Protein AF-A0A2E7M6U0-F1 (afdb_monomer)

Secondary structure (DSSP, 8-state):
---------------------THHHHHHHHHHHHHHHHHHHHHHHHHHTT-SS-EETTEE--SSHHHHHHHHHHTTT-----GGG-SS-HHHHHHHHHHHTT--EESS---TTPEEEESSSS-SSSSSSS---S-EEEEEEEE-TTSEEEEEEEETTEEEEEEEESSSTT-SB-TTT--BS--B---SSS--BHHHHEEEEE-SS---

Sequence (208 aa):
MRSTSLRRWALLLALVILAPQVTGCATSQARRKHRAQLQSVLDQGLMLLGQSRVRVGKTPFRSDCSGFVAACYSRAQIDLIDPMAGSGSATATMFRTLKKRQLPVRRKRAQPGDLAFFHNTHDRNGNGLRDDRFTHVALVEKVERDGTVHFMHFAGGTVKRGVLNVKNRKQHLDPYSGKTWNSHLRQGRGRTLAGQLLFRFGQPLPPP

Structure (mmCIF, N/CA/C/O backbone):
data_AF-A0A2E7M6U0-F1
#
_entry.id   AF-A0A2E7M6U0-F1
#
loop_
_atom_site.group_PDB
_atom_site.id
_atom_site.type_symbol
_atom_site.label_atom_id
_atom_site.label_alt_id
_atom_site.label_comp_id
_atom_site.label_asym_id
_atom_site.label_entity_id
_atom_site.label_seq_id
_atom_site.pdbx_PDB_ins_code
_atom_site.Cartn_x
_atom_site.Cartn_y
_atom_site.Cartn_z
_atom_site.occupancy
_atom_site.B_iso_or_equiv
_atom_site.auth_seq_id
_atom_site.auth_comp_id
_atom_site.auth_asym_id
_atom_site.auth_atom_id
_atom_site.pdbx_PDB_model_num
ATOM 1 N N . MET A 1 1 ? -14.081 -96.049 -0.102 1.00 43.00 1 MET A N 1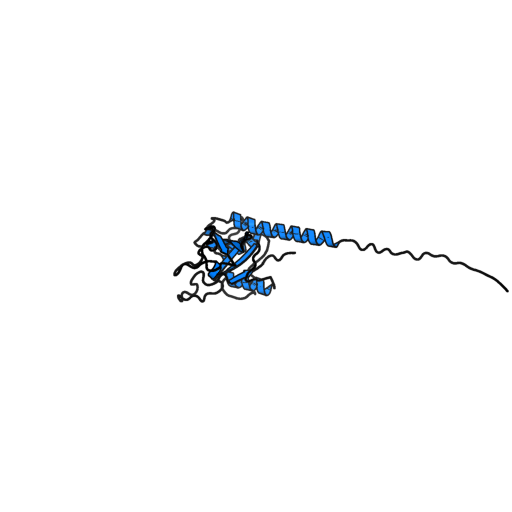
ATOM 2 C CA . MET A 1 1 ? -12.808 -96.733 0.219 1.00 43.00 1 MET A CA 1
ATOM 3 C C . MET A 1 1 ? -11.671 -96.008 -0.486 1.00 43.00 1 MET A C 1
ATOM 5 O O . MET A 1 1 ? -11.812 -95.745 -1.669 1.00 43.00 1 MET A O 1
ATOM 9 N N . ARG A 1 2 ? -10.579 -95.768 0.258 1.00 39.38 2 ARG A N 1
ATOM 10 C CA . ARG A 1 2 ? -9.249 -95.234 -0.122 1.00 39.38 2 ARG A CA 1
ATOM 11 C C . ARG A 1 2 ? -9.189 -93.715 -0.412 1.00 39.38 2 ARG A C 1
ATOM 13 O O . ARG A 1 2 ? -9.859 -93.247 -1.313 1.00 39.38 2 ARG A O 1
ATOM 20 N N . SER A 1 3 ? -8.580 -92.879 0.446 1.00 43.16 3 SER A N 1
ATOM 21 C CA . SER A 1 3 ? -7.149 -92.801 0.850 1.00 43.16 3 SER A CA 1
ATOM 22 C C . SER A 1 3 ? -6.286 -92.302 -0.317 1.00 43.16 3 SER A C 1
ATOM 24 O O . SER A 1 3 ? -6.368 -92.905 -1.375 1.00 43.16 3 SER A O 1
ATOM 26 N N . THR A 1 4 ? -5.435 -91.269 -0.275 1.00 48.03 4 THR A N 1
ATOM 27 C CA . THR A 1 4 ? -4.889 -90.330 0.734 1.00 48.03 4 THR A CA 1
ATOM 28 C C . THR A 1 4 ? -4.001 -89.326 -0.035 1.00 48.03 4 THR A C 1
ATOM 30 O O . THR A 1 4 ? -3.557 -89.662 -1.129 1.00 48.03 4 THR A O 1
ATOM 33 N N . SER A 1 5 ? -3.575 -88.234 0.629 1.00 49.72 5 SER A N 1
ATOM 34 C CA . SER A 1 5 ? -2.260 -87.569 0.425 1.00 49.72 5 SER A CA 1
ATOM 35 C C . SER A 1 5 ? -2.148 -86.612 -0.786 1.00 49.72 5 SER A C 1
ATOM 37 O O . SER A 1 5 ? -2.656 -86.910 -1.849 1.00 49.72 5 SER A O 1
ATOM 39 N N . LEU A 1 6 ? -1.521 -85.429 -0.765 1.00 44.66 6 LEU A N 1
ATOM 40 C CA . LEU A 1 6 ? -0.466 -84.863 0.075 1.00 44.66 6 LEU A CA 1
ATOM 41 C C . LEU A 1 6 ? -0.619 -83.335 0.209 1.00 44.66 6 LEU A C 1
ATOM 43 O O . LEU A 1 6 ? -1.075 -82.630 -0.687 1.00 44.66 6 LEU A O 1
ATOM 47 N N . ARG A 1 7 ? -0.118 -82.846 1.342 1.00 55.19 7 ARG A N 1
ATOM 48 C CA . ARG A 1 7 ? 0.092 -81.449 1.735 1.00 55.19 7 ARG A CA 1
ATOM 49 C C . ARG A 1 7 ? 1.085 -80.729 0.811 1.00 55.19 7 ARG A C 1
ATOM 51 O O . ARG A 1 7 ? 2.139 -81.290 0.523 1.00 55.19 7 ARG A O 1
ATOM 58 N N . ARG A 1 8 ? 0.859 -79.439 0.534 1.00 45.97 8 ARG A N 1
ATOM 59 C CA . ARG A 1 8 ? 1.945 -78.453 0.371 1.00 45.97 8 ARG A CA 1
ATOM 60 C C . ARG A 1 8 ? 1.588 -77.136 1.056 1.00 45.97 8 ARG A C 1
ATOM 62 O O . ARG A 1 8 ? 0.588 -76.500 0.755 1.00 45.97 8 ARG A O 1
ATOM 69 N N . TRP A 1 9 ? 2.431 -76.797 2.021 1.00 49.28 9 TRP A N 1
ATOM 70 C CA . TRP A 1 9 ? 2.552 -75.506 2.679 1.00 49.28 9 TRP A CA 1
ATOM 71 C C . TRP A 1 9 ? 3.077 -74.457 1.693 1.00 49.28 9 TRP A C 1
ATOM 73 O O . TRP A 1 9 ? 3.996 -74.779 0.947 1.00 49.28 9 TRP A O 1
ATOM 83 N N . ALA A 1 10 ? 2.581 -73.219 1.761 1.00 43.78 10 ALA A N 1
ATOM 84 C CA . ALA A 1 10 ? 3.404 -72.007 1.659 1.00 43.78 10 ALA A CA 1
ATOM 85 C C . ALA A 1 10 ? 2.543 -70.749 1.867 1.00 43.78 10 ALA A C 1
ATOM 87 O O . ALA A 1 10 ? 1.748 -70.369 1.015 1.00 43.78 10 ALA A O 1
ATOM 88 N N . LEU A 1 11 ? 2.720 -70.142 3.042 1.00 51.12 11 LEU A N 1
ATOM 89 C CA . LEU A 1 11 ? 2.770 -68.699 3.300 1.00 51.12 11 LEU A CA 1
ATOM 90 C C . LEU A 1 11 ? 2.380 -67.779 2.126 1.00 51.12 11 LEU A C 1
ATOM 92 O O . LEU A 1 11 ? 3.193 -67.519 1.242 1.00 51.12 11 LEU A O 1
ATOM 96 N N . LEU A 1 12 ? 1.196 -67.169 2.202 1.00 50.72 12 LEU A N 1
ATOM 97 C CA . LEU A 1 12 ? 0.953 -65.879 1.558 1.00 50.72 12 LEU A CA 1
ATOM 98 C C . LEU A 1 12 ? 1.062 -64.792 2.627 1.00 50.72 12 LEU A C 1
ATOM 100 O O . LEU A 1 12 ? 0.210 -64.658 3.503 1.00 50.72 12 LEU A O 1
ATOM 104 N N . LEU A 1 13 ? 2.186 -64.077 2.559 1.00 50.69 13 LEU A N 1
ATOM 105 C CA . LEU A 1 13 ? 2.503 -62.873 3.314 1.00 50.69 13 LEU A CA 1
ATOM 106 C C . LEU A 1 13 ? 1.316 -61.904 3.315 1.00 50.69 13 LEU A C 1
ATOM 108 O O . LEU A 1 13 ? 0.910 -61.403 2.267 1.00 50.69 13 LEU A O 1
ATOM 112 N N . ALA A 1 14 ? 0.812 -61.581 4.505 1.00 52.28 14 ALA A N 1
ATOM 113 C CA . ALA A 1 14 ? 0.018 -60.382 4.706 1.00 52.28 14 ALA A CA 1
ATOM 114 C C . ALA A 1 14 ? 0.922 -59.170 4.436 1.00 52.28 14 ALA A C 1
ATOM 116 O O . ALA A 1 14 ? 1.717 -58.766 5.286 1.00 52.28 14 ALA A O 1
ATOM 117 N N . LEU A 1 15 ? 0.829 -58.605 3.232 1.00 50.91 15 LEU A N 1
ATOM 118 C CA . LEU A 1 15 ? 1.431 -57.320 2.909 1.00 50.91 15 LEU A CA 1
ATOM 119 C C . LEU A 1 15 ? 0.613 -56.238 3.631 1.00 50.91 15 LEU A C 1
ATOM 121 O O . LEU A 1 15 ? -0.298 -55.636 3.067 1.00 50.91 15 LEU A O 1
ATOM 125 N N . VAL A 1 16 ? 0.904 -56.014 4.913 1.00 56.06 16 VAL A N 1
ATOM 126 C CA . VAL A 1 16 ? 0.485 -54.788 5.593 1.00 56.06 16 VAL A CA 1
ATOM 127 C C . VAL A 1 16 ? 1.283 -53.665 4.943 1.00 56.06 16 VAL A C 1
ATOM 129 O O . VAL A 1 16 ? 2.420 -53.385 5.318 1.00 56.06 16 VAL A O 1
ATOM 132 N N . ILE A 1 17 ? 0.704 -53.049 3.911 1.00 56.03 17 ILE A N 1
ATOM 133 C CA . ILE A 1 17 ? 1.187 -51.777 3.387 1.00 56.03 17 ILE A CA 1
ATOM 134 C C . ILE A 1 17 ? 0.936 -50.760 4.497 1.00 56.03 17 ILE A C 1
ATOM 136 O O . ILE A 1 17 ? -0.148 -50.191 4.619 1.00 56.03 17 ILE A O 1
ATOM 140 N N . LEU A 1 18 ? 1.945 -50.559 5.343 1.00 53.38 18 LEU A N 1
ATOM 141 C CA . LEU A 1 18 ? 2.018 -49.422 6.241 1.00 53.38 18 LEU A CA 1
ATOM 142 C C . LEU A 1 18 ? 2.209 -48.184 5.357 1.00 53.38 18 LEU A C 1
ATOM 144 O O . LEU A 1 18 ? 3.332 -47.772 5.072 1.00 53.38 18 LEU A O 1
ATOM 148 N N . ALA A 1 19 ? 1.106 -47.640 4.841 1.00 54.84 19 ALA A N 1
ATOM 149 C CA . ALA A 1 19 ? 1.127 -46.384 4.111 1.00 54.84 19 ALA A CA 1
ATOM 150 C C . ALA A 1 19 ? 1.709 -45.313 5.049 1.00 54.84 19 ALA A C 1
ATOM 152 O O . ALA A 1 19 ? 1.154 -45.078 6.129 1.00 54.84 19 ALA A O 1
ATOM 153 N N . PRO A 1 20 ? 2.846 -44.688 4.706 1.00 49.09 20 PRO A N 1
ATOM 154 C CA . PRO A 1 20 ? 3.485 -43.769 5.621 1.00 49.09 20 PRO A CA 1
ATOM 155 C C . PRO A 1 20 ? 2.646 -42.486 5.711 1.00 49.09 20 PRO A C 1
ATOM 157 O O . PRO A 1 20 ? 2.170 -41.944 4.715 1.00 49.09 20 PRO A O 1
ATOM 160 N N . GLN A 1 21 ? 2.470 -42.002 6.938 1.00 54.50 21 GLN A N 1
ATOM 161 C CA . GLN A 1 21 ? 1.749 -40.786 7.336 1.00 54.50 21 GLN A CA 1
ATOM 162 C C . GLN A 1 21 ? 2.492 -39.493 6.905 1.00 54.50 21 GLN A C 1
ATOM 164 O O . GLN A 1 21 ? 2.707 -38.583 7.704 1.00 54.50 21 GLN A O 1
ATOM 169 N N . VAL A 1 22 ? 2.952 -39.389 5.650 1.00 53.38 22 VAL A N 1
ATOM 170 C CA . VAL A 1 22 ? 3.895 -38.330 5.207 1.00 53.38 22 VAL A CA 1
ATOM 171 C C . VAL A 1 22 ? 3.239 -36.961 4.962 1.00 53.38 22 VAL A C 1
ATOM 173 O O . VAL A 1 22 ? 3.914 -35.991 4.620 1.00 53.38 22 VAL A O 1
ATOM 176 N N . THR A 1 23 ? 1.930 -36.816 5.157 1.00 57.16 23 THR A N 1
ATOM 177 C CA . THR A 1 23 ? 1.222 -35.554 4.877 1.00 57.16 23 THR A CA 1
ATOM 178 C C . THR A 1 23 ? 1.530 -34.438 5.888 1.00 57.16 23 THR A C 1
ATOM 180 O O . THR A 1 23 ? 1.420 -33.261 5.548 1.00 57.16 23 THR A O 1
ATOM 183 N N . GLY A 1 24 ? 1.998 -34.753 7.103 1.00 61.62 24 GLY A N 1
ATOM 184 C CA . GLY A 1 24 ? 2.242 -33.755 8.161 1.00 61.62 24 GLY A CA 1
ATOM 185 C C . GLY A 1 24 ? 3.484 -32.861 7.973 1.00 61.62 24 GLY A C 1
ATOM 186 O O . GLY A 1 24 ? 3.470 -31.678 8.334 1.00 61.62 24 GLY A O 1
ATOM 187 N N . CYS A 1 25 ? 4.569 -33.381 7.391 1.00 68.69 25 CYS A N 1
ATOM 188 C CA . CYS A 1 25 ? 5.837 -32.645 7.261 1.00 68.69 25 CYS A CA 1
ATOM 189 C C . CYS A 1 25 ? 5.830 -31.632 6.105 1.00 68.69 25 CYS A C 1
ATOM 191 O O . CYS A 1 25 ? 6.334 -30.519 6.258 1.00 68.69 25 CYS A O 1
ATOM 193 N N . ALA A 1 26 ? 5.208 -31.969 4.972 1.00 71.44 26 ALA A N 1
ATOM 194 C CA . ALA A 1 26 ? 5.140 -31.073 3.816 1.00 71.44 26 ALA A CA 1
ATOM 195 C C . ALA A 1 26 ? 4.305 -29.813 4.118 1.00 71.44 26 ALA A C 1
ATOM 197 O O . ALA A 1 26 ? 4.734 -28.690 3.839 1.00 71.44 26 ALA A O 1
ATOM 198 N N . THR A 1 27 ? 3.152 -29.973 4.778 1.00 79.62 27 THR A N 1
ATOM 199 C CA . THR A 1 27 ? 2.287 -28.849 5.167 1.00 79.62 27 THR A CA 1
ATOM 200 C C . THR A 1 27 ? 2.932 -27.966 6.240 1.00 79.62 27 THR A C 1
ATOM 202 O O . THR A 1 27 ? 2.802 -26.741 6.191 1.00 79.62 27 THR A O 1
ATOM 205 N N . SER A 1 28 ? 3.671 -28.542 7.196 1.00 86.69 28 SER A N 1
ATOM 206 C CA . SER A 1 28 ? 4.369 -27.754 8.223 1.00 86.69 28 SER A CA 1
ATOM 207 C C . SER A 1 28 ? 5.545 -26.956 7.645 1.00 86.69 28 SER A C 1
ATOM 209 O O . SER A 1 28 ? 5.704 -25.775 7.968 1.00 86.69 28 SER A O 1
ATOM 211 N N . GLN A 1 29 ? 6.313 -27.539 6.719 1.00 89.06 29 GLN A N 1
ATOM 212 C CA . GLN A 1 29 ? 7.392 -26.845 6.016 1.00 89.06 29 GLN A CA 1
ATOM 213 C C . GLN A 1 29 ? 6.867 -25.706 5.130 1.00 89.06 29 GLN A C 1
ATOM 215 O O . GLN A 1 29 ? 7.421 -24.603 5.174 1.00 89.06 29 GLN A O 1
ATOM 220 N N . ALA A 1 30 ? 5.783 -25.932 4.379 1.00 89.94 30 ALA A N 1
ATOM 221 C CA . ALA A 1 30 ? 5.146 -24.901 3.559 1.00 89.94 30 ALA A CA 1
ATOM 222 C C . ALA A 1 30 ? 4.636 -23.725 4.413 1.00 89.94 30 ALA A C 1
ATOM 224 O O . ALA A 1 30 ? 4.919 -22.565 4.108 1.00 89.94 30 ALA A O 1
ATOM 225 N N . ARG A 1 31 ? 3.985 -24.011 5.551 1.00 92.94 31 ARG A N 1
ATOM 226 C CA . ARG A 1 31 ? 3.559 -22.996 6.535 1.00 92.94 31 ARG A CA 1
ATOM 227 C C . ARG A 1 31 ? 4.718 -22.209 7.124 1.00 92.94 31 ARG A C 1
ATOM 229 O O . ARG A 1 31 ? 4.633 -20.983 7.216 1.00 92.94 31 ARG A O 1
ATOM 236 N N . ARG A 1 32 ? 5.813 -22.881 7.485 1.00 94.56 32 ARG A N 1
ATOM 237 C CA . ARG A 1 32 ? 7.023 -22.220 7.990 1.00 94.56 32 ARG A CA 1
ATOM 238 C C . ARG A 1 32 ? 7.623 -21.281 6.943 1.00 94.56 32 ARG A C 1
ATOM 240 O O . ARG A 1 32 ? 7.918 -20.134 7.268 1.00 94.56 32 ARG A O 1
ATOM 247 N N . LYS A 1 33 ? 7.749 -21.739 5.692 1.00 94.44 33 LYS A N 1
ATOM 248 C CA . LYS A 1 33 ? 8.254 -20.927 4.574 1.00 94.44 33 LYS A CA 1
ATOM 249 C C . LYS A 1 33 ? 7.369 -19.704 4.329 1.00 94.44 33 LYS A C 1
ATOM 251 O O . LYS A 1 33 ? 7.885 -18.591 4.293 1.00 94.44 33 LYS A O 1
ATOM 256 N N . HIS A 1 34 ? 6.053 -19.898 4.241 1.00 95.19 34 HIS A N 1
ATOM 257 C CA . HIS A 1 34 ? 5.090 -18.809 4.077 1.00 95.19 34 HIS A CA 1
ATOM 258 C C . HIS A 1 34 ? 5.225 -17.764 5.193 1.00 95.19 34 HIS A C 1
ATOM 260 O O . HIS A 1 34 ? 5.321 -16.571 4.917 1.00 95.19 34 HIS A O 1
ATOM 266 N N . ARG A 1 35 ? 5.286 -18.197 6.461 1.00 96.19 35 ARG A N 1
ATOM 267 C CA . ARG A 1 35 ? 5.455 -17.287 7.604 1.00 96.19 35 ARG A CA 1
ATOM 268 C C . ARG A 1 35 ? 6.765 -16.502 7.522 1.00 96.19 35 ARG A C 1
ATOM 270 O O . ARG A 1 35 ? 6.747 -15.304 7.771 1.00 96.19 35 ARG A O 1
ATOM 277 N N . ALA A 1 36 ?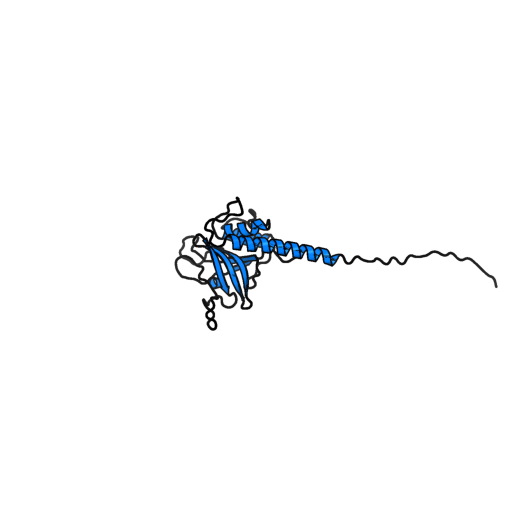 7.871 -17.148 7.153 1.00 96.94 36 ALA A N 1
ATOM 278 C CA . ALA A 1 36 ? 9.165 -16.484 7.000 1.00 96.94 36 ALA A CA 1
ATOM 279 C C . ALA A 1 36 ? 9.154 -15.438 5.869 1.00 96.94 36 ALA A C 1
ATOM 281 O O . ALA A 1 36 ? 9.678 -14.336 6.041 1.00 96.94 36 ALA A O 1
ATOM 282 N N . GLN A 1 37 ? 8.512 -15.749 4.738 1.00 97.75 37 GLN A N 1
ATOM 283 C CA . GLN A 1 37 ? 8.337 -14.802 3.634 1.00 97.75 37 GLN A CA 1
ATOM 284 C C . GLN A 1 37 ? 7.464 -13.616 4.049 1.00 97.75 37 GLN A C 1
ATOM 286 O O . GLN A 1 37 ? 7.875 -12.474 3.864 1.00 97.75 37 GLN A O 1
ATOM 291 N N . LEU A 1 38 ? 6.302 -13.869 4.659 1.00 97.94 38 LEU A N 1
ATOM 292 C CA . LEU A 1 38 ? 5.414 -12.818 5.156 1.00 97.94 38 LEU A CA 1
ATOM 293 C C . LEU A 1 38 ? 6.133 -11.901 6.152 1.00 97.94 38 LEU A C 1
ATOM 295 O O . LEU A 1 38 ? 6.074 -10.682 6.012 1.00 97.94 38 LEU A O 1
ATOM 299 N N . GLN A 1 39 ? 6.841 -12.486 7.121 1.00 98.25 39 GLN A N 1
ATOM 300 C CA . GLN A 1 39 ? 7.600 -11.730 8.113 1.00 98.25 39 GLN A CA 1
ATOM 301 C C . GLN A 1 39 ? 8.653 -10.843 7.440 1.00 98.25 39 GLN A C 1
ATOM 303 O O . GLN A 1 39 ? 8.701 -9.650 7.709 1.00 98.25 39 GLN A O 1
ATOM 308 N N . SER A 1 40 ? 9.407 -11.386 6.479 1.00 98.25 40 SER A N 1
ATOM 309 C CA . SER A 1 40 ? 10.421 -10.628 5.732 1.00 98.25 40 SER A CA 1
ATOM 310 C C . SER A 1 40 ? 9.835 -9.425 4.980 1.00 98.25 40 SER A C 1
ATOM 312 O O . SER A 1 40 ? 10.462 -8.367 4.929 1.00 98.25 40 SER A O 1
ATOM 314 N N . VAL A 1 41 ? 8.631 -9.566 4.411 1.00 98.62 41 VAL A N 1
ATOM 315 C CA . VAL A 1 41 ? 7.920 -8.467 3.733 1.00 98.62 41 VAL A CA 1
ATOM 316 C C . VAL A 1 41 ? 7.503 -7.386 4.730 1.00 98.62 41 VAL A C 1
ATOM 318 O O . VAL A 1 41 ? 7.728 -6.200 4.483 1.00 98.62 41 VAL A O 1
ATOM 321 N N . LEU A 1 42 ? 6.899 -7.782 5.854 1.00 98.62 42 LEU A N 1
ATOM 322 C CA . LEU A 1 42 ? 6.416 -6.846 6.870 1.00 98.62 42 LEU A CA 1
ATOM 323 C C . LEU A 1 42 ? 7.570 -6.116 7.563 1.00 98.62 42 LEU A C 1
ATOM 325 O O . LEU A 1 42 ? 7.517 -4.892 7.680 1.00 98.62 42 LEU A O 1
ATOM 329 N N . ASP A 1 43 ? 8.635 -6.829 7.928 1.00 98.50 43 ASP A N 1
ATOM 330 C CA . ASP A 1 43 ? 9.840 -6.251 8.529 1.00 98.50 43 ASP A CA 1
ATOM 331 C C . ASP A 1 43 ? 10.486 -5.232 7.592 1.00 98.50 43 ASP A C 1
ATOM 333 O O . ASP A 1 43 ? 10.901 -4.158 8.024 1.00 98.50 43 ASP A O 1
ATOM 337 N N . GLN A 1 44 ? 10.521 -5.518 6.287 1.00 98.62 44 GLN A N 1
ATOM 338 C CA . GLN A 1 44 ? 11.026 -4.563 5.306 1.00 98.62 44 GLN A CA 1
ATOM 339 C C . GLN A 1 44 ? 10.157 -3.306 5.212 1.00 98.62 44 GLN A C 1
ATOM 341 O O . GLN A 1 44 ? 10.701 -2.206 5.091 1.00 98.62 44 GLN A O 1
ATOM 346 N N . GLY A 1 45 ? 8.833 -3.448 5.306 1.00 98.50 45 GLY A N 1
ATOM 347 C CA . GLY A 1 45 ? 7.919 -2.313 5.404 1.00 98.50 45 GLY A CA 1
ATOM 348 C C . GLY A 1 45 ? 8.182 -1.467 6.651 1.00 98.50 45 GLY A C 1
ATOM 349 O O . GLY A 1 45 ? 8.291 -0.246 6.545 1.00 98.50 45 GLY A O 1
ATOM 350 N N . LEU A 1 46 ? 8.364 -2.116 7.805 1.00 98.62 46 LEU A N 1
ATOM 351 C CA . LEU A 1 46 ? 8.667 -1.459 9.078 1.00 98.62 46 LEU A CA 1
ATOM 352 C C . LEU A 1 46 ? 10.012 -0.720 9.044 1.00 98.62 46 LEU A C 1
ATOM 354 O O . LEU A 1 46 ? 10.071 0.434 9.455 1.00 98.62 46 LEU A O 1
ATOM 358 N N . MET A 1 47 ? 11.064 -1.336 8.495 1.00 98.31 47 MET A N 1
ATOM 359 C CA . MET A 1 47 ? 12.384 -0.705 8.328 1.00 98.31 47 MET A CA 1
ATOM 360 C C . MET A 1 47 ? 12.341 0.541 7.435 1.00 98.31 47 MET A C 1
ATOM 362 O O . MET A 1 47 ? 13.159 1.446 7.583 1.00 98.31 47 MET A O 1
ATOM 366 N N . LEU A 1 48 ? 11.405 0.583 6.486 1.00 98.62 48 LEU A N 1
ATOM 367 C CA . LEU A 1 48 ? 11.251 1.702 5.563 1.00 98.62 48 LEU A CA 1
ATOM 368 C C . LEU A 1 48 ? 10.370 2.824 6.115 1.00 98.62 48 LEU A C 1
ATOM 370 O O . LEU A 1 48 ? 10.343 3.887 5.501 1.00 98.62 48 LEU A O 1
ATOM 374 N N . LEU A 1 49 ? 9.668 2.641 7.239 1.00 98.56 49 LEU A N 1
ATOM 375 C CA . LEU A 1 49 ? 8.849 3.701 7.833 1.00 98.56 49 LEU A CA 1
ATOM 376 C C . LEU A 1 49 ? 9.677 4.967 8.099 1.00 98.56 49 LEU A C 1
ATOM 378 O O . LEU A 1 49 ? 10.798 4.914 8.595 1.00 98.56 49 LEU A O 1
ATOM 382 N N . GLY A 1 50 ? 9.111 6.120 7.744 1.00 98.38 50 GLY A N 1
ATOM 383 C CA . GLY A 1 50 ? 9.757 7.428 7.846 1.00 98.38 50 GLY A CA 1
ATOM 384 C C . GLY A 1 50 ? 10.769 7.731 6.737 1.00 98.38 50 GLY A C 1
ATOM 385 O O . GLY A 1 50 ? 11.134 8.890 6.558 1.00 98.38 50 GLY A O 1
ATOM 386 N N . GLN A 1 51 ? 11.191 6.741 5.947 1.00 98.50 51 GLN A N 1
ATOM 387 C CA . GLN A 1 51 ? 12.206 6.942 4.915 1.00 98.50 51 GLN A CA 1
ATOM 388 C C . GLN A 1 51 ? 11.641 7.692 3.704 1.00 98.50 51 GLN A C 1
ATOM 390 O O . GLN A 1 51 ? 10.550 7.390 3.212 1.00 98.50 51 GLN A O 1
ATOM 395 N N . SER A 1 52 ? 12.417 8.645 3.184 1.00 98.00 52 SER A N 1
ATOM 396 C CA . SER A 1 52 ? 12.134 9.360 1.928 1.00 98.00 52 SER A CA 1
ATOM 397 C C . SER A 1 52 ? 12.759 8.693 0.699 1.00 98.00 52 SER A C 1
ATOM 399 O O . SER A 1 52 ? 12.386 8.977 -0.441 1.00 98.00 52 SER A O 1
ATOM 401 N N . ARG A 1 53 ? 13.703 7.770 0.916 1.00 98.25 53 ARG A N 1
ATOM 402 C CA . ARG A 1 53 ? 14.344 6.964 -0.128 1.00 98.25 53 ARG A CA 1
ATOM 403 C C . ARG A 1 53 ? 14.064 5.491 0.112 1.00 98.25 53 ARG A C 1
ATOM 405 O O . ARG A 1 53 ? 14.387 4.963 1.171 1.00 98.25 53 ARG A O 1
ATOM 412 N N . VAL A 1 54 ? 13.501 4.818 -0.887 1.00 98.38 54 VAL A N 1
ATOM 413 C CA . VAL A 1 54 ? 13.201 3.387 -0.793 1.00 98.38 54 VAL A CA 1
ATOM 414 C C . VAL A 1 54 ? 14.427 2.586 -1.229 1.00 98.38 54 VAL A C 1
ATOM 416 O O . VAL A 1 54 ? 14.851 2.657 -2.383 1.00 98.38 54 VAL A O 1
ATOM 419 N N . ARG A 1 55 ? 15.016 1.824 -0.303 1.00 97.62 55 ARG A N 1
ATOM 420 C CA . ARG A 1 55 ? 16.179 0.965 -0.567 1.00 97.62 55 ARG A CA 1
ATOM 421 C C . ARG A 1 55 ? 16.086 -0.342 0.205 1.00 97.62 55 ARG A C 1
ATOM 423 O O . ARG A 1 55 ? 15.593 -0.375 1.328 1.00 97.62 55 ARG A O 1
ATOM 430 N N . VAL A 1 56 ? 16.637 -1.400 -0.377 1.00 96.75 56 VAL A N 1
ATOM 431 C CA . VAL A 1 56 ? 16.800 -2.703 0.269 1.00 96.75 56 VAL A CA 1
ATOM 432 C C . VAL A 1 56 ? 18.285 -3.038 0.275 1.00 96.75 56 VAL A C 1
ATOM 434 O O . VAL A 1 56 ? 18.853 -3.410 -0.751 1.00 96.75 56 VAL A O 1
ATOM 437 N N . GLY A 1 57 ? 18.940 -2.853 1.424 1.00 93.06 57 GLY A N 1
ATOM 438 C CA . GLY A 1 57 ? 20.403 -2.870 1.480 1.00 93.06 57 GLY A CA 1
ATOM 439 C C . GLY A 1 57 ? 20.984 -1.806 0.542 1.00 93.06 57 GLY A C 1
ATOM 440 O O . GLY A 1 57 ? 20.628 -0.630 0.624 1.00 93.06 57 GLY A O 1
ATOM 441 N N . LYS A 1 58 ? 21.846 -2.219 -0.393 1.00 94.50 58 LYS A N 1
ATOM 442 C CA . LYS A 1 58 ? 22.427 -1.313 -1.397 1.00 94.50 58 LYS A CA 1
ATOM 443 C C . LYS A 1 58 ? 21.516 -1.074 -2.604 1.00 94.50 58 LYS A C 1
ATOM 445 O O . LYS A 1 58 ? 21.741 -0.097 -3.314 1.00 94.50 58 LYS A O 1
ATOM 450 N N . THR A 1 59 ? 20.478 -1.881 -2.810 1.00 97.19 59 THR A N 1
ATOM 451 C CA . THR A 1 59 ? 19.621 -1.816 -4.003 1.00 97.19 59 THR A CA 1
ATOM 452 C C . THR A 1 59 ? 18.584 -0.694 -3.884 1.00 97.19 59 THR A C 1
ATOM 454 O O . THR A 1 59 ? 17.762 -0.730 -2.962 1.00 97.19 59 THR A O 1
ATOM 457 N N . PRO A 1 60 ? 18.596 0.313 -4.778 1.00 97.88 60 PRO A N 1
ATOM 458 C CA . PRO A 1 60 ? 17.580 1.358 -4.796 1.00 97.88 60 PRO A CA 1
ATOM 459 C C . PRO A 1 60 ? 16.285 0.880 -5.463 1.00 97.88 60 PRO A C 1
ATOM 461 O O . PRO A 1 60 ? 16.307 0.084 -6.398 1.00 97.88 60 PRO A O 1
ATOM 464 N N . PHE A 1 61 ? 15.160 1.424 -5.008 1.00 98.25 61 PHE A N 1
ATOM 465 C CA . PHE A 1 61 ? 13.849 1.293 -5.640 1.00 98.25 61 PHE A CA 1
ATOM 466 C C . PHE A 1 61 ? 13.281 2.688 -5.908 1.00 98.25 61 PHE A C 1
ATOM 468 O O . PHE A 1 61 ? 13.755 3.685 -5.359 1.00 98.25 61 PHE A O 1
ATOM 475 N N . ARG A 1 62 ? 12.242 2.773 -6.745 1.00 97.81 62 ARG A N 1
ATOM 476 C CA . ARG A 1 62 ? 11.517 4.033 -6.947 1.00 97.81 62 ARG A CA 1
ATOM 477 C C . ARG A 1 62 ? 10.959 4.530 -5.609 1.00 97.81 62 ARG A C 1
ATOM 479 O O . ARG A 1 62 ? 10.281 3.786 -4.903 1.00 97.81 62 ARG A O 1
ATOM 486 N N . SER A 1 63 ? 11.205 5.795 -5.283 1.00 98.25 63 SER A N 1
ATOM 487 C CA . SER A 1 63 ? 10.629 6.451 -4.103 1.00 98.25 63 SER A CA 1
ATOM 488 C C . SER A 1 63 ? 9.189 6.890 -4.376 1.00 98.25 63 SER A C 1
ATOM 490 O O . SER A 1 63 ? 8.878 8.075 -4.436 1.00 98.25 63 SER A O 1
ATOM 492 N N . ASP A 1 64 ? 8.318 5.910 -4.608 1.00 97.88 64 ASP A N 1
ATOM 493 C CA . ASP A 1 64 ? 6.881 6.086 -4.785 1.00 97.88 64 ASP A CA 1
ATOM 494 C C . ASP A 1 64 ? 6.114 4.902 -4.172 1.00 97.88 64 ASP A C 1
ATOM 496 O O . ASP A 1 64 ? 6.704 3.962 -3.630 1.00 97.88 64 ASP A O 1
ATOM 500 N N . CYS A 1 65 ? 4.779 4.948 -4.219 1.00 98.12 65 CYS A N 1
ATOM 501 C CA . CYS A 1 65 ? 3.933 3.915 -3.616 1.00 98.12 65 CYS A CA 1
ATOM 502 C C . CYS A 1 65 ? 4.199 2.507 -4.169 1.00 98.12 65 CYS A C 1
ATOM 504 O O . CYS A 1 65 ? 4.196 1.538 -3.410 1.00 98.12 65 CYS A O 1
ATOM 506 N N . SER A 1 66 ? 4.469 2.400 -5.471 1.00 98.25 66 SER A N 1
ATOM 507 C CA . SER A 1 66 ? 4.714 1.132 -6.152 1.00 98.25 66 SER A CA 1
ATOM 508 C C . SER A 1 66 ? 6.125 0.606 -5.886 1.00 98.25 66 SER A C 1
ATOM 510 O O . SER A 1 66 ? 6.294 -0.571 -5.580 1.00 98.25 66 SER A O 1
ATOM 512 N N . GLY A 1 67 ? 7.137 1.474 -5.906 1.00 98.44 67 GLY A N 1
ATOM 513 C CA . GLY A 1 67 ? 8.508 1.095 -5.583 1.00 98.44 67 GLY A CA 1
ATOM 514 C C . GLY A 1 67 ? 8.664 0.672 -4.124 1.00 98.44 67 GLY A C 1
ATOM 515 O O . GLY A 1 67 ? 9.373 -0.293 -3.853 1.00 98.44 67 GLY A O 1
ATOM 516 N N . PHE A 1 68 ? 7.926 1.298 -3.200 1.00 98.81 68 PHE A N 1
ATOM 517 C CA . PHE A 1 68 ? 7.858 0.865 -1.803 1.00 98.81 68 PHE A CA 1
ATOM 518 C C . PHE A 1 68 ? 7.345 -0.573 -1.649 1.00 98.81 68 PHE A C 1
ATOM 520 O O . PHE A 1 68 ? 8.006 -1.391 -1.009 1.00 98.81 68 PHE A O 1
ATOM 527 N N . VAL A 1 69 ? 6.197 -0.919 -2.242 1.00 98.69 69 VAL A N 1
ATOM 528 C CA . VAL A 1 69 ? 5.667 -2.287 -2.093 1.00 98.69 69 VAL A CA 1
ATOM 529 C C . VAL A 1 69 ? 6.518 -3.316 -2.847 1.00 98.69 69 VAL A C 1
ATOM 531 O O . VAL A 1 69 ? 6.703 -4.423 -2.344 1.00 98.69 69 VAL A O 1
ATOM 534 N N . ALA A 1 70 ? 7.112 -2.948 -3.990 1.00 98.50 70 ALA A N 1
ATOM 535 C CA . ALA A 1 70 ? 8.079 -3.792 -4.697 1.00 98.50 70 ALA A CA 1
ATOM 536 C C . ALA A 1 70 ? 9.329 -4.075 -3.845 1.00 98.50 70 ALA A C 1
ATOM 538 O O . ALA A 1 70 ? 9.769 -5.220 -3.769 1.00 98.50 70 ALA A O 1
ATOM 539 N N . ALA A 1 71 ? 9.853 -3.063 -3.147 1.00 98.50 71 ALA A N 1
ATOM 540 C CA . ALA A 1 71 ? 10.977 -3.210 -2.224 1.00 98.50 71 ALA A CA 1
ATOM 541 C C . ALA A 1 71 ? 10.657 -4.149 -1.053 1.00 98.50 71 ALA A C 1
ATOM 54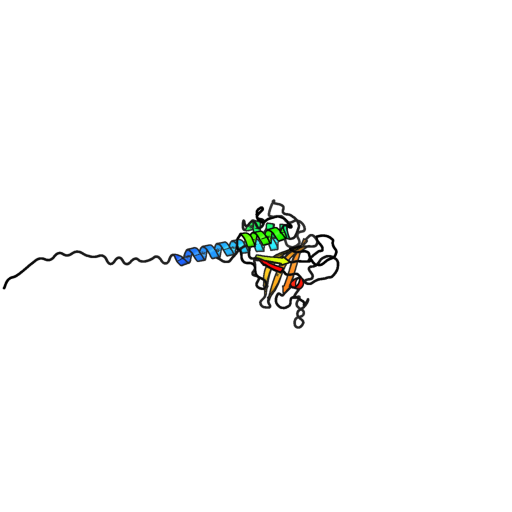3 O O . ALA A 1 71 ? 11.491 -4.958 -0.658 1.00 98.50 71 ALA A O 1
ATOM 544 N N . CYS A 1 72 ? 9.442 -4.081 -0.503 1.00 98.62 72 CYS A N 1
ATOM 545 C CA . CYS A 1 72 ? 9.032 -4.991 0.567 1.00 98.62 72 CYS A CA 1
ATOM 546 C C . CYS A 1 72 ? 9.012 -6.447 0.079 1.00 98.62 72 CYS A C 1
ATOM 548 O O . CYS 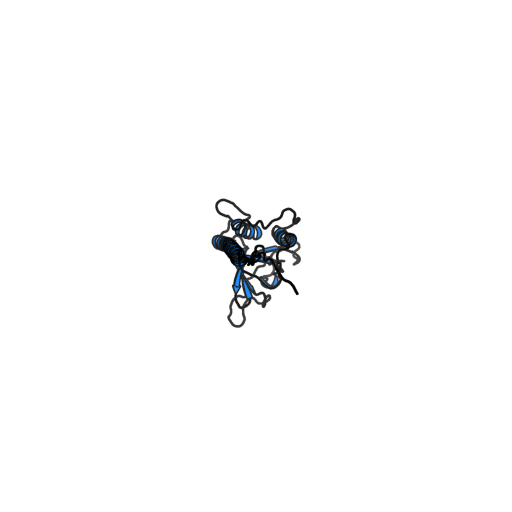A 1 72 ? 9.547 -7.341 0.731 1.00 98.62 72 CYS A O 1
ATOM 550 N N . TYR A 1 73 ? 8.438 -6.681 -1.102 1.00 98.44 73 TYR A N 1
ATOM 551 C CA . TYR A 1 73 ? 8.285 -8.021 -1.664 1.00 98.44 73 TYR A CA 1
ATOM 552 C C . TYR A 1 73 ? 9.565 -8.623 -2.254 1.00 98.44 73 TYR A C 1
ATOM 554 O O . TYR A 1 73 ? 9.694 -9.851 -2.295 1.00 98.44 73 TYR A O 1
ATOM 562 N N . SER A 1 74 ? 10.558 -7.802 -2.607 1.00 97.62 74 SER A N 1
ATOM 563 C CA . SER A 1 74 ? 11.852 -8.303 -3.077 1.00 97.62 74 SER A CA 1
ATOM 564 C C . SER A 1 74 ? 12.588 -9.125 -2.011 1.00 97.62 74 SER A C 1
ATOM 566 O O . SER A 1 74 ? 13.305 -10.062 -2.358 1.00 97.62 74 SER A O 1
ATOM 568 N N . ARG A 1 75 ? 12.364 -8.856 -0.713 1.00 95.31 75 ARG A N 1
ATOM 569 C CA . ARG A 1 75 ? 12.924 -9.658 0.393 1.00 95.31 75 ARG A CA 1
ATOM 570 C C . ARG A 1 75 ? 12.377 -11.077 0.465 1.00 95.31 75 ARG A C 1
ATOM 572 O O . ARG A 1 75 ? 13.074 -11.962 0.945 1.00 95.31 75 ARG A O 1
ATOM 579 N N . ALA A 1 76 ? 11.172 -11.302 -0.046 1.00 95.44 76 ALA A N 1
ATOM 580 C CA . ALA A 1 76 ? 10.597 -12.634 -0.197 1.00 95.44 76 ALA A CA 1
ATOM 581 C C . ALA A 1 76 ? 10.872 -13.251 -1.580 1.00 95.44 76 ALA A C 1
ATOM 583 O O . ALA A 1 76 ? 10.313 -14.307 -1.881 1.00 95.44 76 ALA A O 1
ATOM 584 N N . GLN A 1 77 ? 11.707 -12.600 -2.405 1.00 95.44 77 GLN A N 1
ATOM 585 C CA . GLN A 1 77 ? 11.992 -12.964 -3.798 1.00 95.44 77 GLN A CA 1
ATOM 586 C C . GLN A 1 77 ? 10.726 -13.046 -4.667 1.00 95.44 77 GLN A C 1
ATOM 588 O O . GLN A 1 77 ? 10.615 -13.888 -5.555 1.00 95.44 77 GLN A O 1
ATOM 593 N N . ILE A 1 78 ? 9.752 -12.171 -4.400 1.00 95.75 78 ILE A N 1
ATOM 594 C CA . ILE A 1 78 ? 8.503 -12.090 -5.157 1.00 95.75 78 ILE A CA 1
ATOM 595 C C . ILE A 1 78 ? 8.534 -10.823 -5.999 1.00 95.75 78 ILE A C 1
ATOM 597 O O . ILE A 1 78 ? 8.499 -9.711 -5.474 1.00 95.75 78 ILE A O 1
ATOM 601 N N . ASP A 1 79 ? 8.550 -10.998 -7.316 1.00 95.19 79 ASP A N 1
ATOM 602 C CA . ASP A 1 79 ? 8.400 -9.886 -8.245 1.00 95.19 79 ASP A CA 1
ATOM 603 C C . ASP A 1 79 ? 6.917 -9.555 -8.439 1.00 95.19 79 ASP A C 1
ATOM 605 O O . ASP A 1 79 ? 6.127 -10.411 -8.847 1.00 95.19 79 ASP A O 1
ATOM 609 N N . LEU A 1 80 ? 6.526 -8.317 -8.146 1.00 96.31 80 LEU A N 1
ATOM 610 C CA . LEU A 1 80 ? 5.155 -7.832 -8.313 1.00 96.31 80 LEU A CA 1
ATOM 611 C C . LEU A 1 80 ? 4.876 -7.286 -9.723 1.00 96.31 80 LEU A C 1
ATOM 613 O O . LEU A 1 80 ? 3.714 -7.043 -10.059 1.00 96.31 80 LEU A O 1
ATOM 617 N N . ILE A 1 81 ? 5.900 -7.086 -10.551 1.00 93.81 81 ILE A N 1
ATOM 618 C CA . ILE A 1 81 ? 5.781 -6.506 -11.888 1.00 93.81 81 ILE A CA 1
ATOM 619 C C . ILE A 1 81 ? 6.098 -7.581 -12.923 1.00 93.81 81 ILE A C 1
ATOM 621 O O . ILE A 1 81 ? 7.247 -7.907 -13.165 1.00 93.81 81 ILE A O 1
ATOM 625 N N . ASP A 1 82 ? 5.069 -8.120 -13.573 1.00 91.56 82 ASP A N 1
ATOM 626 C CA . ASP A 1 82 ? 5.252 -8.921 -14.781 1.00 91.56 82 ASP A CA 1
ATOM 627 C C . ASP A 1 82 ? 5.237 -7.973 -15.999 1.00 91.56 82 ASP A C 1
ATOM 629 O O . ASP A 1 82 ? 4.198 -7.354 -16.262 1.00 91.56 82 ASP A O 1
ATOM 633 N N . PRO A 1 83 ? 6.346 -7.837 -16.757 1.00 87.00 83 PRO A N 1
ATOM 634 C CA . PRO A 1 83 ? 6.402 -6.975 -17.941 1.00 87.00 83 PRO A CA 1
ATOM 635 C C . PRO A 1 83 ? 5.366 -7.353 -19.010 1.00 87.00 83 PRO A C 1
ATOM 637 O O . PRO A 1 83 ? 4.890 -6.502 -19.757 1.00 87.00 83 PRO A O 1
ATOM 640 N N . MET A 1 84 ? 4.965 -8.625 -19.045 1.00 88.50 84 MET A N 1
ATOM 641 C CA . MET A 1 84 ? 3.967 -9.170 -19.961 1.00 88.50 84 MET A CA 1
ATOM 642 C C . MET A 1 84 ? 2.537 -9.051 -19.406 1.00 88.50 84 MET A C 1
ATOM 644 O O . MET A 1 84 ? 1.609 -9.633 -19.966 1.00 88.50 84 MET A O 1
ATOM 648 N N . ALA A 1 85 ? 2.323 -8.351 -18.286 1.00 87.19 85 ALA A N 1
ATOM 649 C CA . ALA A 1 85 ? 0.988 -8.048 -17.763 1.00 87.19 85 ALA A CA 1
ATOM 650 C C . ALA A 1 85 ? 0.371 -6.779 -18.385 1.00 87.19 85 ALA A C 1
ATOM 652 O O . ALA A 1 85 ? -0.709 -6.362 -17.963 1.00 87.19 85 ALA A O 1
ATOM 653 N N . GLY A 1 86 ? 1.026 -6.168 -19.379 1.00 83.31 86 GLY A N 1
ATOM 654 C CA . GLY A 1 86 ? 0.532 -5.020 -20.148 1.00 83.31 86 GLY A CA 1
ATOM 655 C C . GLY A 1 86 ? 1.002 -3.655 -19.629 1.00 83.31 86 GLY A C 1
ATOM 656 O O . GLY A 1 86 ? 1.610 -3.549 -18.563 1.00 83.31 86 GLY A O 1
ATOM 657 N N . SER A 1 87 ? 0.682 -2.594 -20.376 1.00 82.62 87 SER A N 1
ATOM 658 C CA . SER A 1 87 ? 1.155 -1.219 -20.149 1.00 82.62 87 SER A CA 1
ATOM 659 C C . SER A 1 87 ? 0.306 -0.407 -19.149 1.00 82.62 87 SER A C 1
ATOM 661 O O . SER A 1 87 ? -0.818 -0.771 -18.783 1.00 82.62 87 SER A O 1
ATOM 663 N N . GLY A 1 88 ? 0.855 0.699 -18.640 1.00 87.25 88 GLY A N 1
ATOM 664 C CA . GLY A 1 88 ? 0.188 1.613 -17.701 1.00 87.25 88 GLY A CA 1
ATOM 665 C C . GLY A 1 88 ? 1.019 1.902 -16.449 1.00 87.25 88 GLY A C 1
ATOM 666 O O . GLY A 1 88 ? 2.220 1.644 -16.421 1.00 87.25 88 GLY A O 1
ATOM 667 N N . SER A 1 89 ? 0.385 2.445 -15.400 1.00 92.94 89 SER A N 1
ATOM 668 C CA . SER A 1 89 ? 1.080 2.708 -14.131 1.00 92.94 89 SER A CA 1
ATOM 669 C C . SER A 1 89 ? 1.583 1.411 -13.493 1.00 92.94 89 SER A C 1
ATOM 671 O O . SER A 1 89 ? 0.921 0.377 -13.583 1.00 92.94 89 SER A O 1
ATOM 673 N N . ALA A 1 90 ? 2.703 1.479 -12.767 1.00 95.31 90 ALA A N 1
ATOM 674 C CA . ALA A 1 90 ? 3.244 0.332 -12.035 1.00 95.31 90 ALA A CA 1
ATOM 675 C C . ALA A 1 90 ? 2.194 -0.306 -11.106 1.00 95.31 90 ALA A C 1
ATOM 677 O O . ALA A 1 90 ? 2.061 -1.524 -11.068 1.00 95.31 90 ALA A O 1
ATOM 678 N N . THR A 1 91 ? 1.362 0.503 -10.444 1.00 97.25 91 THR A N 1
ATOM 679 C CA . THR A 1 91 ? 0.224 0.032 -9.639 1.00 97.25 91 THR A CA 1
ATOM 680 C C . THR A 1 91 ? -0.792 -0.786 -10.446 1.00 97.25 91 THR A C 1
ATOM 682 O O . THR A 1 91 ? -1.266 -1.821 -9.974 1.00 97.25 91 THR A O 1
ATOM 685 N N . ALA A 1 92 ? -1.138 -0.345 -11.661 1.00 97.00 92 ALA A N 1
ATOM 686 C CA . ALA A 1 92 ? -2.034 -1.093 -12.541 1.00 97.00 92 ALA A CA 1
ATOM 687 C C . ALA A 1 92 ? -1.384 -2.406 -12.997 1.00 97.00 92 ALA A C 1
ATOM 689 O O . ALA A 1 92 ? -2.042 -3.448 -12.991 1.00 97.00 92 ALA A O 1
ATOM 690 N N . THR A 1 93 ? -0.090 -2.367 -13.326 1.00 97.31 93 THR A N 1
ATOM 691 C CA . THR A 1 93 ? 0.685 -3.557 -13.689 1.00 97.31 93 THR A CA 1
ATOM 692 C C . THR A 1 93 ? 0.718 -4.559 -12.544 1.00 97.31 93 THR A C 1
ATOM 694 O O . THR A 1 93 ? 0.374 -5.707 -12.780 1.00 97.31 93 THR A O 1
ATOM 697 N N . MET A 1 94 ? 0.977 -4.146 -11.296 1.00 97.81 94 MET A N 1
ATOM 698 C CA . MET A 1 94 ? 0.919 -5.038 -10.126 1.00 97.81 94 MET A CA 1
ATOM 699 C C . MET A 1 94 ? -0.429 -5.744 -9.999 1.00 97.81 94 MET A C 1
ATOM 701 O O . MET A 1 94 ? -0.486 -6.961 -9.829 1.00 97.81 94 MET A O 1
ATOM 705 N N . PHE A 1 95 ? -1.533 -5.001 -10.122 1.00 97.81 95 PHE A N 1
ATOM 706 C CA . PHE A 1 95 ? -2.864 -5.599 -10.055 1.00 97.81 95 PHE A CA 1
ATOM 707 C C . PHE A 1 95 ? -3.084 -6.631 -11.172 1.00 97.81 95 PHE A C 1
ATOM 709 O O . PHE A 1 95 ? -3.619 -7.714 -10.922 1.00 97.81 95 PHE A O 1
ATOM 716 N N . ARG A 1 96 ? -2.648 -6.329 -12.400 1.00 97.50 96 ARG A N 1
ATOM 717 C CA . ARG A 1 96 ? -2.741 -7.263 -13.531 1.00 97.50 96 ARG A CA 1
ATOM 718 C C . ARG A 1 96 ? -1.807 -8.459 -13.385 1.00 97.50 96 ARG A C 1
ATOM 720 O O . ARG A 1 96 ? -2.236 -9.558 -13.715 1.00 97.50 96 ARG A O 1
ATOM 727 N N . THR A 1 97 ? -0.609 -8.292 -12.825 1.00 97.25 97 THR A N 1
ATOM 728 C CA . THR A 1 97 ? 0.296 -9.393 -12.464 1.00 97.25 97 THR A CA 1
ATOM 729 C C . THR A 1 97 ? -0.424 -10.381 -11.553 1.00 97.25 97 THR A C 1
ATOM 731 O O . THR A 1 97 ? -0.448 -11.576 -11.843 1.00 97.25 97 THR A O 1
ATOM 734 N N . LEU A 1 98 ? -1.083 -9.894 -10.491 1.00 97.19 98 LEU A N 1
ATOM 735 C CA . LEU A 1 98 ? -1.858 -10.758 -9.593 1.00 97.19 98 LEU A CA 1
ATOM 736 C C . LEU A 1 98 ? -2.976 -11.486 -10.344 1.00 97.19 98 LEU A C 1
ATOM 738 O O . LEU A 1 98 ? -3.143 -12.691 -10.182 1.00 97.19 98 LEU A O 1
ATOM 742 N N . LYS A 1 99 ? -3.714 -10.780 -11.209 1.00 96.69 99 LYS A N 1
ATOM 743 C CA . LYS A 1 99 ? -4.777 -11.383 -12.027 1.00 96.69 99 LYS A CA 1
ATOM 744 C C . LYS A 1 99 ? -4.257 -12.459 -12.980 1.00 96.69 99 LYS A C 1
ATOM 746 O O . LYS A 1 99 ? -4.867 -13.522 -13.047 1.00 96.69 99 LYS A O 1
ATOM 751 N N . LYS A 1 100 ? -3.159 -12.194 -13.687 1.00 96.00 100 LYS A N 1
ATOM 752 C CA . LYS A 1 100 ? -2.536 -13.114 -14.646 1.00 96.00 100 LYS A CA 1
ATOM 753 C C . LYS A 1 100 ? -2.008 -14.369 -13.956 1.00 96.00 100 LYS A C 1
ATOM 755 O O . LYS A 1 100 ? -2.218 -15.467 -14.452 1.00 96.00 100 LYS A O 1
ATOM 760 N N . ARG A 1 101 ? -1.410 -14.214 -12.772 1.00 95.88 101 ARG A N 1
ATOM 761 C CA . ARG A 1 101 ? -0.960 -15.327 -11.918 1.00 95.88 101 ARG A CA 1
ATOM 762 C C . ARG A 1 101 ? -2.097 -16.022 -11.160 1.00 95.88 101 ARG A C 1
ATOM 764 O O . ARG A 1 101 ? -1.826 -16.855 -10.306 1.00 95.88 101 ARG A O 1
ATOM 771 N N . GLN A 1 102 ? -3.354 -15.660 -11.435 1.00 96.06 102 GLN A N 1
ATOM 772 C CA . GLN A 1 102 ? -4.550 -16.206 -10.785 1.00 96.06 102 GLN A CA 1
ATOM 773 C C . GLN A 1 102 ? -4.536 -16.070 -9.250 1.00 96.06 102 GLN A C 1
ATOM 775 O O . GLN A 1 102 ? -5.173 -16.837 -8.532 1.00 96.06 102 GLN A O 1
ATOM 780 N N . LEU A 1 103 ? -3.842 -15.051 -8.736 1.00 96.56 103 LEU A N 1
ATOM 781 C CA . LEU A 1 103 ? -3.741 -14.791 -7.307 1.00 96.56 103 LEU A CA 1
ATOM 782 C C . LEU A 1 103 ? -5.012 -14.111 -6.766 1.00 96.56 103 LEU A C 1
ATOM 784 O O . LEU A 1 103 ? -5.676 -13.351 -7.489 1.00 96.56 103 LEU A O 1
ATOM 788 N N . PRO A 1 104 ? -5.374 -14.344 -5.487 1.00 96.00 104 PRO A N 1
ATOM 789 C CA . PRO A 1 104 ? -6.616 -13.826 -4.929 1.00 96.00 104 PRO A CA 1
ATOM 790 C C . PRO A 1 104 ? -6.679 -12.294 -4.928 1.00 96.00 104 PRO A C 1
ATOM 792 O O . PRO A 1 104 ? -5.760 -11.605 -4.489 1.00 96.00 104 PRO A O 1
ATOM 795 N N . VAL A 1 105 ? -7.828 -11.757 -5.345 1.00 94.56 105 VAL A N 1
ATOM 796 C CA . VAL A 1 105 ? -8.172 -10.332 -5.234 1.00 94.56 105 VAL A CA 1
ATOM 797 C C . VAL A 1 105 ? -9.567 -10.171 -4.643 1.00 94.56 105 VAL A C 1
ATOM 799 O O . VAL A 1 105 ? -10.561 -10.650 -5.191 1.00 94.56 105 VAL A O 1
ATOM 802 N N . ARG A 1 106 ? -9.669 -9.471 -3.514 1.00 94.06 106 ARG A N 1
ATOM 803 C CA . ARG A 1 106 ? -10.877 -9.407 -2.679 1.00 94.06 106 ARG A CA 1
ATOM 804 C C . ARG A 1 106 ? -11.323 -7.964 -2.476 1.00 94.06 106 ARG A C 1
ATOM 806 O O . ARG A 1 106 ? -10.517 -7.046 -2.452 1.00 94.06 106 ARG A O 1
ATOM 813 N N . ARG A 1 107 ? -12.631 -7.741 -2.316 1.00 88.00 107 ARG A N 1
ATOM 814 C CA . ARG A 1 107 ? -13.168 -6.393 -2.031 1.00 88.00 107 ARG A CA 1
ATOM 815 C C . ARG A 1 107 ? -13.136 -6.028 -0.548 1.00 88.00 107 ARG A C 1
ATOM 817 O O . ARG A 1 107 ? -12.969 -4.861 -0.226 1.00 88.00 107 ARG A O 1
ATOM 824 N N . LYS A 1 108 ? -13.382 -7.003 0.336 1.00 87.62 108 LYS A N 1
ATOM 825 C CA . LYS A 1 108 ? -13.731 -6.732 1.742 1.00 87.62 108 LYS A CA 1
ATOM 826 C C . LYS A 1 108 ? -12.849 -7.417 2.791 1.00 87.62 108 LYS A C 1
ATOM 828 O O . LYS A 1 108 ? -13.024 -7.168 3.976 1.00 87.62 108 LYS A O 1
ATOM 833 N N . ARG A 1 109 ? -11.955 -8.317 2.388 1.00 90.75 109 ARG A N 1
ATOM 834 C CA . ARG A 1 109 ? -11.113 -9.078 3.317 1.00 90.75 109 ARG A CA 1
ATOM 835 C C . ARG A 1 109 ? -9.659 -8.824 2.968 1.00 90.75 109 ARG A C 1
ATOM 837 O O . ARG A 1 109 ? -9.280 -9.092 1.830 1.00 90.75 109 ARG A O 1
ATOM 844 N N . ALA A 1 110 ? -8.926 -8.318 3.948 1.00 95.81 110 ALA A N 1
ATOM 845 C CA . ALA A 1 110 ? -7.489 -8.129 3.910 1.00 95.81 110 ALA A CA 1
ATOM 846 C C . ALA A 1 110 ? -6.832 -9.055 4.936 1.00 95.81 110 ALA A C 1
ATOM 848 O O . ALA A 1 110 ? -7.452 -9.412 5.943 1.00 95.81 110 ALA A O 1
ATOM 849 N N . GLN A 1 111 ? -5.586 -9.413 4.677 1.00 96.56 111 GLN A N 1
ATOM 850 C CA . GLN A 1 111 ? -4.684 -10.093 5.595 1.00 96.56 111 GLN A CA 1
ATOM 851 C C . GLN A 1 111 ? -3.355 -9.326 5.642 1.00 96.56 111 GLN A C 1
ATOM 853 O O . GLN A 1 111 ? -3.044 -8.610 4.687 1.00 96.56 111 GLN A O 1
ATOM 858 N N . PRO A 1 112 ? -2.565 -9.446 6.724 1.00 98.06 112 PRO A N 1
ATOM 859 C CA . PRO A 1 112 ? -1.187 -8.965 6.729 1.00 98.06 112 PRO A CA 1
ATOM 860 C C . PRO A 1 112 ? -0.435 -9.446 5.485 1.00 98.06 112 PRO A C 1
ATOM 862 O O . PRO A 1 112 ? -0.545 -10.611 5.104 1.00 98.06 112 PRO A O 1
ATOM 865 N N . GLY A 1 113 ? 0.303 -8.541 4.851 1.00 98.31 113 GLY A N 1
ATOM 866 C CA . GLY A 1 113 ? 0.984 -8.783 3.584 1.00 98.31 113 GLY A CA 1
ATOM 867 C C . GLY A 1 113 ? 0.167 -8.385 2.356 1.00 98.31 113 GLY A C 1
ATOM 868 O O . GLY A 1 113 ? 0.763 -7.989 1.368 1.00 98.31 113 GLY A O 1
ATOM 869 N N . ASP A 1 114 ? -1.169 -8.401 2.385 1.00 98.62 114 ASP A N 1
ATOM 870 C CA . ASP A 1 114 ? -1.964 -8.033 1.204 1.00 98.62 114 ASP A CA 1
ATOM 871 C C . ASP A 1 114 ? -1.623 -6.622 0.683 1.00 98.62 114 ASP A C 1
ATOM 873 O O . ASP A 1 114 ? -1.242 -5.717 1.424 1.00 98.62 114 ASP A O 1
ATOM 877 N N . LEU A 1 115 ? -1.825 -6.398 -0.613 1.00 98.81 115 LEU A N 1
ATOM 878 C CA . LEU A 1 115 ? -1.751 -5.076 -1.227 1.00 98.81 115 LEU A CA 1
ATOM 879 C C . LEU A 1 115 ? -3.133 -4.426 -1.230 1.00 98.81 115 LEU A C 1
ATOM 881 O O . LEU A 1 115 ? -4.082 -5.007 -1.752 1.00 98.81 115 LEU A O 1
ATOM 885 N N . ALA A 1 116 ? -3.255 -3.204 -0.718 1.00 98.75 116 ALA A N 1
ATOM 886 C CA . ALA A 1 116 ? -4.459 -2.388 -0.853 1.00 98.75 116 ALA A CA 1
ATOM 887 C C . ALA A 1 116 ? -4.329 -1.460 -2.069 1.00 98.75 116 ALA A C 1
ATOM 889 O O . ALA A 1 116 ? -3.459 -0.592 -2.098 1.00 98.75 116 ALA A O 1
ATOM 890 N N . PHE A 1 117 ? -5.193 -1.634 -3.069 1.00 98.69 117 PHE A N 1
ATOM 891 C CA . PHE A 1 117 ? -5.233 -0.817 -4.283 1.00 98.69 117 PHE A CA 1
ATOM 892 C C . PHE A 1 117 ? -6.315 0.253 -4.181 1.00 98.69 117 PHE A C 1
ATOM 894 O O . PHE A 1 117 ? -7.454 -0.041 -3.810 1.00 98.69 117 PHE A O 1
ATOM 901 N N . PHE A 1 118 ? -5.986 1.475 -4.594 1.00 98.31 118 PHE A N 1
ATOM 902 C CA . PHE A 1 118 ? -6.891 2.620 -4.547 1.00 98.31 118 PHE A CA 1
ATOM 903 C C . PHE A 1 118 ? -7.065 3.260 -5.928 1.00 98.31 118 PHE A C 1
ATOM 905 O O . PHE A 1 118 ? -6.238 3.110 -6.837 1.00 98.31 118 PHE A O 1
ATOM 912 N N . HIS A 1 119 ? -8.176 3.962 -6.093 1.00 97.50 119 HIS A N 1
ATOM 913 C CA . HIS A 1 119 ? -8.465 4.817 -7.243 1.00 97.50 119 HIS A CA 1
ATOM 914 C C . HIS A 1 119 ? -8.565 6.264 -6.776 1.00 97.50 119 HIS A C 1
ATOM 916 O O . HIS A 1 119 ? -8.795 6.504 -5.591 1.00 97.50 119 HIS A O 1
ATOM 922 N N . ASN A 1 120 ? -8.428 7.219 -7.694 1.00 96.00 120 ASN A N 1
ATOM 923 C CA . ASN A 1 120 ? -8.720 8.627 -7.436 1.00 96.00 120 ASN A CA 1
ATOM 924 C C . ASN A 1 120 ? -7.991 9.221 -6.209 1.00 96.00 120 ASN A C 1
ATOM 926 O O . ASN A 1 120 ? -8.532 10.080 -5.510 1.00 96.00 120 ASN A O 1
ATOM 930 N N . THR A 1 121 ? -6.763 8.790 -5.912 1.00 95.69 121 THR A N 1
ATOM 931 C CA . THR A 1 121 ? -5.948 9.345 -4.804 1.00 95.69 121 THR A CA 1
ATOM 932 C C . THR A 1 121 ? -5.160 10.593 -5.195 1.00 95.69 121 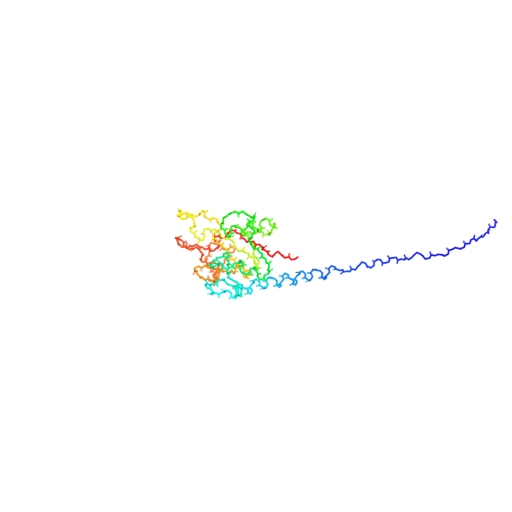THR A C 1
ATOM 934 O O . THR A 1 121 ? -4.731 11.346 -4.331 1.00 95.69 121 THR A O 1
ATOM 937 N N . HIS A 1 122 ? -4.992 10.833 -6.482 1.00 93.12 122 HIS A N 1
ATOM 938 C CA . HIS A 1 122 ? -4.589 12.105 -7.068 1.00 93.12 122 HIS A CA 1
ATOM 939 C C . HIS A 1 122 ? -5.243 12.187 -8.450 1.00 93.12 122 HIS A C 1
ATOM 941 O O . HIS A 1 122 ? -5.900 11.232 -8.871 1.00 93.12 122 HIS A O 1
ATOM 947 N N . ASP A 1 123 ? -5.180 13.352 -9.077 1.00 92.50 123 ASP A N 1
ATOM 948 C CA . ASP A 1 123 ? -5.523 13.521 -10.488 1.00 92.50 123 ASP A CA 1
ATOM 949 C C . ASP A 1 123 ? -4.260 13.209 -11.297 1.00 92.50 123 ASP A C 1
ATOM 951 O O . ASP A 1 123 ? -3.266 13.926 -11.192 1.00 92.50 123 ASP A O 1
ATOM 955 N N . ARG A 1 124 ? -4.240 12.054 -11.961 1.00 91.06 124 ARG A N 1
ATOM 956 C CA . ARG A 1 124 ? -3.045 11.519 -12.624 1.00 91.06 124 ARG A CA 1
ATOM 957 C C . ARG A 1 124 ? -2.978 11.961 -14.080 1.00 91.06 124 ARG A C 1
ATOM 959 O O . ARG A 1 124 ? -1.871 12.132 -14.583 1.00 91.06 124 ARG A O 1
ATOM 966 N N . ASN A 1 125 ? -4.117 12.088 -14.760 1.00 92.19 125 ASN A N 1
ATOM 967 C CA . ASN A 1 125 ? -4.167 12.547 -16.151 1.00 92.19 125 ASN A CA 1
ATOM 968 C C . ASN A 1 125 ? -4.320 14.077 -16.275 1.00 92.19 125 ASN A C 1
ATOM 970 O O . ASN A 1 125 ? -4.166 14.601 -17.375 1.00 92.19 125 ASN A O 1
ATOM 974 N N . GLY A 1 126 ? -4.578 14.785 -15.170 1.00 91.94 126 GLY A N 1
ATOM 975 C CA . GLY A 1 126 ? -4.653 16.243 -15.117 1.00 91.94 126 GLY A CA 1
ATOM 976 C C . GLY A 1 126 ? -5.972 16.820 -15.633 1.00 91.94 126 GLY A C 1
ATOM 977 O O . GLY A 1 126 ? -6.027 18.013 -15.926 1.00 91.94 126 GLY A O 1
ATOM 978 N N . ASN A 1 127 ? -7.022 16.005 -15.783 1.00 93.12 127 ASN A N 1
ATOM 979 C CA . ASN A 1 127 ? -8.306 16.446 -16.338 1.00 93.12 127 ASN A CA 1
ATOM 980 C C . ASN A 1 127 ? -9.247 17.074 -15.288 1.00 93.12 127 ASN A C 1
ATOM 982 O O . ASN A 1 127 ? -10.340 17.525 -15.629 1.00 93.12 127 ASN A O 1
ATOM 986 N N . GLY A 1 128 ? -8.857 17.090 -14.010 1.00 90.44 128 GLY A N 1
ATOM 987 C CA . GLY A 1 128 ? -9.656 17.612 -12.903 1.00 90.44 128 GLY A CA 1
ATOM 988 C C . GLY A 1 128 ? -10.816 16.712 -12.455 1.00 90.44 128 GLY A C 1
ATOM 989 O O . GLY A 1 128 ? -11.543 17.085 -11.529 1.00 90.44 128 GLY A O 1
ATOM 990 N N . LEU A 1 129 ? -10.998 15.537 -13.063 1.00 91.25 129 LEU A N 1
ATOM 991 C CA . LEU A 1 129 ? -12.077 14.591 -12.781 1.00 91.25 129 LEU A CA 1
ATOM 992 C C . LEU A 1 129 ? -11.642 13.501 -11.783 1.00 91.25 129 LEU A C 1
ATOM 994 O O . LEU A 1 129 ? -10.501 13.412 -11.327 1.00 91.25 129 LEU A O 1
ATOM 998 N N . ARG A 1 130 ? -12.609 12.683 -11.351 1.00 90.88 130 ARG A N 1
ATOM 999 C CA . ARG A 1 130 ? -12.407 11.555 -10.420 1.00 90.88 130 ARG A CA 1
ATOM 1000 C C . ARG A 1 130 ? -12.589 10.212 -11.131 1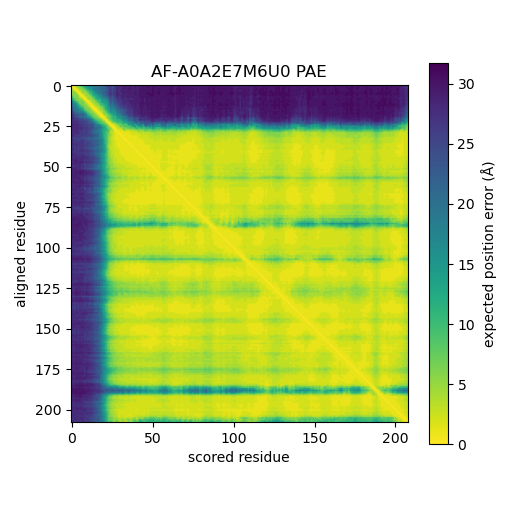.00 90.88 130 ARG A C 1
ATOM 1002 O O . ARG A 1 130 ? -13.391 9.382 -10.696 1.00 90.88 130 ARG A O 1
ATOM 1009 N N . ASP A 1 131 ? -11.850 10.008 -12.213 1.00 93.94 131 ASP A N 1
ATOM 1010 C CA . ASP A 1 131 ? -11.938 8.841 -13.101 1.00 93.94 131 ASP A CA 1
ATOM 1011 C C . ASP A 1 131 ? -10.615 8.058 -13.256 1.00 93.94 131 ASP A C 1
ATOM 1013 O O . ASP A 1 131 ? -10.543 7.060 -13.981 1.00 93.94 131 ASP A O 1
ATOM 1017 N N . ASP A 1 132 ? -9.577 8.422 -12.503 1.00 95.00 132 ASP A N 1
ATOM 1018 C CA . ASP A 1 132 ? -8.293 7.736 -12.522 1.00 95.00 132 ASP A CA 1
ATOM 1019 C C . ASP A 1 132 ? -8.274 6.424 -11.722 1.00 95.00 132 ASP A C 1
ATOM 1021 O O . ASP A 1 132 ? -8.342 6.362 -10.485 1.00 95.00 132 ASP A O 1
ATOM 1025 N N . ARG A 1 133 ? -8.054 5.327 -12.449 1.00 96.62 133 ARG A N 1
ATOM 1026 C CA . ARG A 1 133 ? -7.870 3.989 -11.875 1.00 96.62 133 ARG A CA 1
ATOM 1027 C C . ARG A 1 133 ? -6.409 3.717 -11.520 1.00 96.62 133 ARG A C 1
ATOM 1029 O O . ARG A 1 133 ? -5.488 4.092 -12.242 1.00 96.62 133 ARG A O 1
ATOM 1036 N N . PHE A 1 134 ? -6.225 2.938 -10.457 1.00 97.06 134 PHE A N 1
ATOM 1037 C CA . PHE A 1 134 ? -4.931 2.432 -9.976 1.00 97.06 134 PHE A CA 1
ATOM 1038 C C . PHE A 1 134 ? -3.911 3.545 -9.692 1.00 97.06 134 PHE A C 1
ATOM 1040 O O . PHE A 1 134 ? -2.768 3.501 -10.156 1.00 97.06 134 PHE A O 1
ATOM 1047 N N . THR A 1 135 ? -4.335 4.548 -8.926 1.00 97.00 135 THR A N 1
ATOM 1048 C CA . THR A 1 135 ? -3.523 5.728 -8.593 1.00 97.00 135 THR A CA 1
ATOM 1049 C C . THR A 1 135 ? -2.641 5.529 -7.367 1.00 97.00 135 THR A C 1
ATOM 1051 O O . THR A 1 135 ? -1.738 6.325 -7.142 1.00 97.00 135 THR A O 1
ATOM 1054 N N . HIS A 1 136 ? -2.891 4.504 -6.545 1.00 98.19 136 HIS A N 1
ATOM 1055 C CA . HIS A 1 136 ? -2.100 4.257 -5.337 1.00 98.19 136 HIS A CA 1
ATOM 1056 C C . HIS A 1 136 ? -2.173 2.804 -4.879 1.00 98.19 136 HIS A C 1
ATOM 1058 O O . HIS A 1 136 ? -3.181 2.125 -5.099 1.00 98.19 136 HIS A O 1
ATOM 1064 N N . VAL A 1 137 ? -1.116 2.355 -4.208 1.00 98.81 137 VAL A N 1
ATOM 1065 C CA . VAL A 1 137 ? -1.020 1.039 -3.570 1.00 98.81 137 VAL A CA 1
ATOM 1066 C C . VAL A 1 137 ? -0.373 1.157 -2.191 1.00 98.81 137 VAL A C 1
ATOM 1068 O O . VAL A 1 137 ? 0.438 2.051 -1.947 1.00 98.81 137 VAL A O 1
ATOM 1071 N N . ALA A 1 138 ? -0.759 0.275 -1.277 1.00 98.81 138 ALA A N 1
ATOM 1072 C CA . ALA A 1 138 ? -0.205 0.182 0.067 1.00 98.81 138 ALA A CA 1
ATOM 1073 C C . ALA A 1 138 ? -0.006 -1.282 0.480 1.00 98.81 138 ALA A C 1
ATOM 1075 O O . ALA A 1 138 ? -0.711 -2.158 -0.017 1.00 98.81 138 ALA A O 1
ATOM 1076 N N . LEU A 1 139 ? 0.916 -1.527 1.410 1.00 98.88 139 LEU A N 1
ATOM 1077 C CA . LEU A 1 139 ? 1.128 -2.822 2.059 1.00 98.88 139 LEU A CA 1
ATOM 1078 C C . LEU A 1 139 ? 0.259 -2.909 3.317 1.00 98.88 139 LEU A C 1
ATOM 1080 O O . LEU A 1 139 ? 0.358 -2.045 4.185 1.00 98.88 139 LEU A O 1
ATOM 1084 N N . VAL A 1 140 ? -0.570 -3.941 3.444 1.00 98.81 140 VAL A N 1
ATOM 1085 C CA . VAL A 1 140 ? -1.353 -4.202 4.655 1.00 98.81 140 VAL A CA 1
ATOM 1086 C C . VAL A 1 140 ? -0.427 -4.726 5.752 1.00 98.81 140 VAL A C 1
ATOM 1088 O O . VAL A 1 140 ? 0.182 -5.783 5.616 1.00 98.81 140 VAL A O 1
ATOM 1091 N N . GLU A 1 141 ? -0.343 -3.985 6.853 1.00 98.62 141 GLU A N 1
ATOM 1092 C CA . GLU A 1 141 ? 0.471 -4.323 8.024 1.00 98.62 141 GLU A CA 1
ATOM 1093 C C . GLU A 1 141 ? -0.282 -5.281 8.950 1.00 98.62 141 GLU A C 1
ATOM 1095 O O . GLU A 1 141 ? 0.207 -6.353 9.295 1.00 98.62 141 GLU A O 1
ATOM 1100 N N . LYS A 1 142 ? -1.499 -4.897 9.346 1.00 98.12 142 LYS A N 1
ATOM 1101 C CA . LYS A 1 142 ? -2.353 -5.678 10.244 1.00 98.12 142 LYS A CA 1
ATOM 1102 C C . LYS A 1 142 ? -3.824 -5.344 10.039 1.00 98.12 142 LYS A C 1
ATOM 1104 O O . LYS A 1 142 ? -4.170 -4.294 9.498 1.00 98.12 142 LYS A O 1
ATOM 1109 N N . VAL A 1 143 ? -4.690 -6.230 10.516 1.00 97.88 143 VAL A N 1
ATOM 1110 C CA . VAL A 1 143 ? -6.143 -6.041 10.509 1.00 97.88 143 VAL A CA 1
ATOM 1111 C C . VAL A 1 143 ? -6.665 -6.248 11.921 1.00 97.88 143 VAL A C 1
ATOM 1113 O O . VAL A 1 143 ? -6.396 -7.270 12.548 1.00 97.88 143 VAL A O 1
ATOM 1116 N N . GLU A 1 144 ? -7.386 -5.261 12.430 1.00 96.50 144 GLU A N 1
ATOM 1117 C CA . GLU A 1 144 ? -8.017 -5.316 13.742 1.00 96.50 144 GLU A CA 1
ATOM 1118 C C . GLU A 1 144 ? -9.355 -6.066 13.716 1.00 96.50 144 GLU A C 1
ATOM 1120 O O . GLU A 1 144 ? -9.972 -6.257 12.664 1.00 96.50 144 GLU A O 1
ATOM 1125 N N . ARG A 1 145 ? -9.844 -6.459 14.902 1.00 92.69 145 ARG A N 1
ATOM 1126 C CA . ARG A 1 145 ? -11.115 -7.193 15.061 1.00 92.69 145 ARG A CA 1
ATOM 1127 C C . ARG A 1 145 ? -12.324 -6.422 14.516 1.00 92.69 145 ARG A C 1
ATOM 1129 O O . ARG A 1 145 ? -13.245 -7.024 13.967 1.00 92.69 145 ARG A O 1
ATOM 1136 N N . ASP A 1 146 ? -12.309 -5.094 14.621 1.00 92.00 146 ASP A N 1
ATOM 1137 C CA . ASP A 1 146 ? -13.363 -4.211 14.104 1.00 92.00 146 ASP A CA 1
ATOM 1138 C C . ASP A 1 146 ? -13.345 -4.071 12.564 1.00 92.00 146 ASP A C 1
ATOM 1140 O O . ASP A 1 146 ? -14.266 -3.501 11.976 1.00 92.00 146 ASP A O 1
ATOM 1144 N N . GLY A 1 147 ? -12.342 -4.642 11.887 1.00 92.56 147 GLY A N 1
ATOM 1145 C CA . GLY A 1 147 ? -12.148 -4.543 10.440 1.00 92.56 147 GLY A CA 1
ATOM 1146 C C . GLY A 1 147 ? -11.340 -3.321 9.998 1.00 92.56 147 GLY A C 1
ATOM 1147 O O . GLY A 1 147 ? -11.285 -3.044 8.795 1.00 92.56 147 GLY A O 1
ATOM 1148 N N . THR A 1 148 ? -10.721 -2.597 10.935 1.00 97.50 148 THR A N 1
ATOM 1149 C CA . THR A 1 148 ? -9.756 -1.537 10.634 1.00 97.50 148 THR A CA 1
ATOM 1150 C C . THR A 1 148 ? -8.459 -2.161 10.128 1.00 97.50 148 THR A C 1
ATOM 1152 O O . THR A 1 148 ? -7.811 -2.959 10.805 1.00 97.50 148 THR A O 1
ATOM 1155 N N . VAL A 1 149 ? -8.087 -1.805 8.907 1.00 98.62 149 VAL A N 1
ATOM 1156 C CA . VAL A 1 149 ? -6.867 -2.230 8.229 1.00 98.62 149 VAL A CA 1
ATOM 1157 C C . VAL A 1 149 ? -5.818 -1.145 8.420 1.00 98.62 149 VAL A C 1
ATOM 1159 O O . VAL A 1 149 ? -6.018 -0.006 7.996 1.00 98.62 149 VAL A O 1
ATOM 1162 N N . HIS A 1 150 ? -4.693 -1.514 9.024 1.00 98.75 150 HIS A N 1
ATOM 1163 C CA . HIS A 1 150 ? -3.488 -0.693 9.073 1.00 98.75 150 HIS A CA 1
ATOM 1164 C C . HIS A 1 150 ? -2.649 -1.003 7.847 1.00 98.75 150 HIS A C 1
ATOM 1166 O O . HIS A 1 150 ? -2.429 -2.173 7.520 1.00 98.75 150 HIS A O 1
ATOM 1172 N N . PHE A 1 151 ? -2.179 0.034 7.170 1.00 98.88 151 PHE A N 1
ATOM 1173 C CA . PHE A 1 151 ? -1.346 -0.115 5.990 1.00 98.88 151 PHE A CA 1
ATOM 1174 C C . PHE A 1 151 ? -0.161 0.843 6.015 1.00 98.88 151 PHE A C 1
ATOM 1176 O O . PHE A 1 151 ? -0.237 1.945 6.556 1.00 98.88 151 PHE A O 1
ATOM 1183 N N . MET A 1 152 ? 0.922 0.428 5.372 1.00 98.88 152 MET A N 1
ATOM 1184 C CA . MET A 1 152 ? 2.105 1.237 5.115 1.00 98.88 152 MET A CA 1
ATOM 1185 C C . MET A 1 152 ? 2.137 1.629 3.641 1.00 98.88 152 MET A C 1
ATOM 1187 O O . MET A 1 152 ? 1.820 0.826 2.761 1.00 98.88 152 MET A O 1
ATOM 1191 N N . HIS A 1 153 ? 2.494 2.873 3.350 1.00 98.75 153 HIS A N 1
ATOM 1192 C CA . HIS A 1 153 ? 2.574 3.370 1.981 1.00 98.75 153 HIS A CA 1
ATOM 1193 C C . HIS A 1 153 ? 3.566 4.518 1.861 1.00 98.75 153 HIS A C 1
ATOM 1195 O O . HIS A 1 153 ? 3.736 5.297 2.795 1.00 98.75 153 HIS A O 1
ATOM 1201 N N . PHE A 1 154 ? 4.166 4.664 0.683 1.00 98.56 154 PHE A N 1
ATOM 1202 C CA . PHE A 1 154 ? 4.903 5.871 0.332 1.00 98.56 154 PHE A CA 1
ATOM 1203 C C . PHE A 1 154 ? 3.930 6.926 -0.192 1.00 98.56 154 PHE A C 1
ATOM 1205 O O . PHE A 1 154 ? 3.301 6.727 -1.233 1.00 98.56 154 PHE A O 1
ATOM 1212 N N . ALA A 1 155 ? 3.782 8.042 0.518 1.00 96.19 155 ALA A N 1
ATOM 1213 C CA . ALA A 1 155 ? 2.948 9.158 0.085 1.00 96.19 155 ALA A CA 1
ATOM 1214 C C . ALA A 1 155 ? 3.420 10.476 0.699 1.00 96.19 155 ALA A C 1
ATOM 1216 O O . ALA A 1 155 ? 3.740 10.550 1.883 1.00 96.19 155 ALA A O 1
ATOM 1217 N N . GLY A 1 156 ? 3.381 11.552 -0.088 1.00 94.06 156 GLY A N 1
ATOM 1218 C CA . GLY A 1 156 ? 3.874 12.860 0.357 1.00 94.06 156 GLY A CA 1
ATOM 1219 C C . GLY A 1 156 ? 5.374 12.853 0.661 1.00 94.06 156 GLY A C 1
ATOM 1220 O O . GLY A 1 156 ? 5.792 13.485 1.620 1.00 94.06 156 GLY A O 1
ATOM 1221 N N . GLY A 1 157 ? 6.157 12.096 -0.114 1.00 97.00 157 GLY A N 1
ATOM 1222 C CA . GLY A 1 157 ? 7.621 12.086 -0.038 1.00 97.00 157 GLY A CA 1
ATOM 1223 C C . GLY A 1 157 ? 8.240 11.132 0.986 1.00 97.00 157 GLY A C 1
ATOM 1224 O O . GLY A 1 157 ? 9.459 11.000 0.996 1.00 97.00 157 GLY A O 1
ATOM 1225 N N . THR A 1 158 ? 7.446 10.448 1.815 1.00 98.25 158 THR A N 1
ATOM 1226 C CA . THR A 1 158 ? 7.946 9.485 2.810 1.00 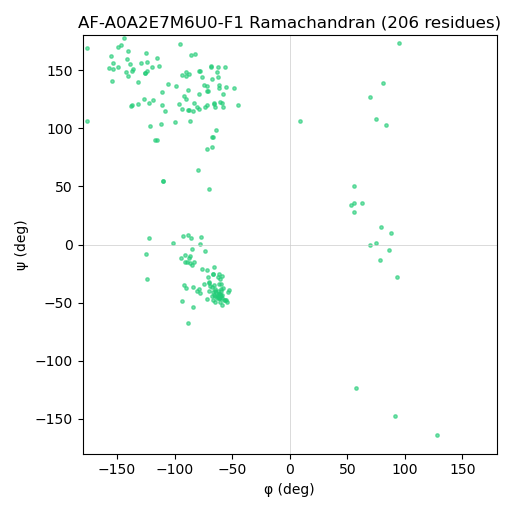98.25 158 THR A CA 1
ATOM 1227 C C . THR A 1 158 ? 7.050 8.256 2.927 1.00 98.25 158 THR A C 1
ATOM 1229 O O . THR A 1 158 ? 5.872 8.276 2.549 1.00 98.25 158 THR A O 1
ATOM 1232 N N . VAL A 1 159 ? 7.600 7.167 3.467 1.00 98.75 159 VAL A N 1
ATOM 1233 C CA . VAL A 1 159 ? 6.820 5.999 3.892 1.00 98.75 159 VAL A CA 1
ATOM 1234 C C . VAL A 1 159 ? 6.162 6.281 5.239 1.00 98.75 159 VAL A C 1
ATOM 1236 O O . VAL A 1 159 ? 6.825 6.668 6.198 1.00 98.75 159 VAL A O 1
ATOM 1239 N N . LYS A 1 160 ? 4.856 6.049 5.340 1.00 98.38 160 LYS A N 1
ATOM 1240 C CA . LYS A 1 160 ? 4.082 6.264 6.566 1.00 98.38 160 LYS A CA 1
ATOM 1241 C C . LYS A 1 160 ? 2.958 5.254 6.717 1.00 98.38 160 LYS A C 1
ATOM 1243 O O . LYS A 1 160 ? 2.678 4.479 5.802 1.00 98.38 160 LYS A O 1
ATOM 1248 N N . ARG A 1 161 ? 2.318 5.277 7.885 1.00 98.62 161 ARG A N 1
ATOM 1249 C CA . ARG A 1 161 ? 1.121 4.489 8.176 1.00 98.62 161 ARG A CA 1
ATOM 1250 C C . ARG A 1 161 ? -0.149 5.254 7.821 1.00 98.62 161 ARG A C 1
ATOM 1252 O O . ARG A 1 161 ? -0.217 6.474 7.961 1.00 98.62 161 ARG A O 1
ATOM 1259 N N . GLY A 1 162 ? -1.166 4.505 7.427 1.00 98.31 162 GLY A N 1
ATOM 1260 C CA . GLY A 1 162 ? -2.545 4.951 7.339 1.00 98.31 162 GLY A CA 1
ATOM 1261 C C . GLY A 1 162 ? -3.488 3.850 7.808 1.00 98.31 162 GLY A C 1
ATOM 1262 O O . GLY A 1 162 ? -3.098 2.690 7.956 1.00 98.31 162 GLY A O 1
ATOM 1263 N N . VAL A 1 163 ? -4.740 4.223 8.045 1.00 98.44 163 VAL A N 1
ATOM 1264 C CA . VAL A 1 163 ? -5.807 3.287 8.399 1.00 98.44 163 VAL A CA 1
ATOM 1265 C C . VAL A 1 163 ? -6.987 3.432 7.451 1.00 98.44 163 VAL A C 1
ATOM 1267 O O . VAL A 1 163 ? -7.263 4.520 6.936 1.00 98.44 163 VAL A O 1
ATOM 1270 N N . LEU A 1 164 ? -7.681 2.329 7.195 1.00 97.94 164 LEU A N 1
ATOM 1271 C CA . LEU A 1 164 ? -8.997 2.334 6.565 1.00 97.94 164 LEU A CA 1
ATOM 1272 C C . LEU A 1 164 ? -9.883 1.282 7.221 1.00 97.94 164 LEU A C 1
ATOM 1274 O O . LEU A 1 164 ? -9.413 0.195 7.546 1.00 97.94 164 LEU A O 1
ATOM 1278 N N . ASN A 1 165 ? -11.175 1.557 7.350 1.00 97.69 165 ASN A N 1
ATOM 1279 C CA . ASN A 1 165 ? -12.135 0.585 7.849 1.00 97.69 165 ASN A CA 1
ATOM 1280 C C . ASN A 1 165 ? -13.058 0.159 6.707 1.00 97.69 165 ASN A C 1
ATOM 1282 O O . ASN A 1 165 ? -13.764 0.966 6.097 1.00 97.69 165 ASN A O 1
ATOM 1286 N N . VAL A 1 166 ? -13.045 -1.139 6.408 1.00 93.19 166 VAL A N 1
ATOM 1287 C CA . VAL A 1 166 ? -13.776 -1.713 5.271 1.00 93.19 166 VAL A CA 1
ATOM 1288 C C . VAL A 1 166 ? -15.291 -1.713 5.497 1.00 93.19 166 VAL A C 1
ATOM 1290 O O . VAL A 1 166 ? -16.051 -1.664 4.527 1.00 93.19 166 VAL A O 1
ATOM 1293 N N . LYS A 1 167 ? -15.735 -1.766 6.758 1.00 94.38 167 LYS A N 1
ATOM 1294 C CA . LYS A 1 167 ? -17.154 -1.702 7.133 1.00 94.38 167 LYS A CA 1
ATOM 1295 C C . LYS A 1 167 ? -17.641 -0.252 7.140 1.00 94.38 167 LYS A C 1
ATOM 1297 O O . LYS A 1 167 ? -18.697 0.037 6.590 1.00 94.38 167 LYS A O 1
ATOM 1302 N N . ASN A 1 168 ? -16.815 0.668 7.636 1.00 96.12 168 ASN A N 1
ATOM 1303 C CA . ASN A 1 168 ? -17.161 2.077 7.829 1.00 96.12 168 ASN A CA 1
ATOM 1304 C C . ASN A 1 168 ? -16.418 3.005 6.860 1.00 96.12 168 ASN A C 1
ATOM 1306 O O . ASN A 1 168 ? -15.756 3.960 7.252 1.00 96.12 168 ASN A O 1
ATOM 1310 N N . ARG A 1 169 ? -16.530 2.738 5.556 1.00 95.31 169 ARG A N 1
ATOM 1311 C CA . ARG A 1 169 ? -15.697 3.361 4.504 1.00 95.31 169 ARG A CA 1
ATOM 1312 C C . ARG A 1 169 ? -15.819 4.882 4.378 1.00 95.31 169 ARG A C 1
ATOM 1314 O O . ARG A 1 169 ? -14.911 5.509 3.841 1.00 95.31 169 ARG A O 1
ATOM 1321 N N . LYS A 1 170 ? -16.954 5.456 4.789 1.00 96.62 170 LYS A N 1
ATOM 1322 C CA . LYS A 1 170 ? -17.288 6.884 4.631 1.00 96.62 170 LYS A CA 1
ATOM 1323 C C . LYS A 1 170 ? -17.098 7.704 5.914 1.00 96.62 170 LYS A C 1
ATOM 1325 O O . LYS A 1 170 ? -17.377 8.894 5.891 1.00 96.62 170 LYS A O 1
ATOM 1330 N N . GLN A 1 171 ? -16.646 7.089 7.006 1.00 96.62 171 GLN A N 1
ATOM 1331 C CA . GLN A 1 171 ? -16.527 7.747 8.308 1.00 96.62 171 GLN A CA 1
ATOM 1332 C C . GLN A 1 171 ? -15.055 7.920 8.680 1.00 96.62 171 GLN A C 1
ATOM 1334 O O . GLN A 1 171 ? -14.265 6.986 8.546 1.00 96.62 171 GLN A O 1
ATOM 1339 N N . HIS A 1 172 ? -14.663 9.120 9.105 1.00 96.75 172 HIS A N 1
ATOM 1340 C CA . HIS A 1 172 ? -13.279 9.383 9.504 1.00 96.75 172 HIS A CA 1
ATOM 1341 C C . HIS A 1 172 ? -12.949 8.704 10.838 1.00 96.75 172 HIS A C 1
ATOM 1343 O O . HIS A 1 172 ? -11.928 8.020 10.940 1.00 96.75 172 HIS A O 1
ATOM 1349 N N . LEU A 1 173 ? -13.842 8.862 11.814 1.00 97.69 173 LEU A N 1
ATOM 1350 C CA . LEU A 1 173 ? -13.709 8.384 13.184 1.00 97.69 173 LEU A CA 1
ATOM 1351 C C . LEU A 1 173 ? -14.838 7.405 13.510 1.00 97.69 173 LEU A C 1
ATOM 1353 O O . LEU A 1 173 ? -15.924 7.498 12.937 1.00 97.69 173 LEU A O 1
ATOM 1357 N N . ASP A 1 174 ? -14.568 6.497 14.437 1.00 96.50 174 ASP A N 1
ATOM 1358 C CA . ASP A 1 174 ? -15.585 5.767 15.182 1.00 96.50 174 ASP A CA 1
ATOM 1359 C C . ASP A 1 174 ? -16.364 6.755 16.069 1.00 96.50 174 ASP A C 1
ATOM 1361 O O . ASP A 1 174 ? -15.737 7.420 16.901 1.00 96.50 174 ASP A O 1
ATOM 1365 N N . PRO A 1 175 ? -17.697 6.875 15.925 1.00 94.88 175 PRO A N 1
ATOM 1366 C CA . PRO A 1 175 ? -18.487 7.814 16.719 1.00 94.88 175 PRO A CA 1
ATOM 1367 C C . PRO A 1 175 ? -18.515 7.480 18.216 1.00 94.88 175 PRO A C 1
ATOM 1369 O O . PRO A 1 175 ? -18.813 8.365 19.011 1.00 94.88 175 PRO A O 1
ATOM 1372 N N . TYR A 1 176 ? -18.208 6.240 18.609 1.00 94.44 176 TYR A N 1
ATOM 1373 C CA . TYR A 1 176 ? -18.254 5.822 20.012 1.00 94.44 176 TYR A CA 1
ATOM 1374 C C . TYR A 1 176 ? -16.898 5.949 20.701 1.00 94.44 176 TYR A C 1
ATOM 1376 O O . TYR A 1 176 ? -16.805 6.502 21.791 1.00 94.44 176 TYR A O 1
ATOM 1384 N N . SER A 1 177 ? -15.836 5.435 20.076 1.00 95.31 177 SER A N 1
ATOM 1385 C CA . SER A 1 177 ? -14.498 5.423 20.686 1.00 95.31 177 SER A CA 1
ATOM 1386 C C . SER A 1 177 ? -13.618 6.614 20.294 1.00 95.31 177 SER A C 1
ATOM 1388 O O . SER A 1 177 ? -12.537 6.782 20.852 1.00 95.31 177 SER A O 1
ATOM 1390 N N . GLY A 1 178 ? -14.014 7.401 19.287 1.00 95.88 178 GLY A N 1
ATOM 1391 C CA . GLY A 1 178 ? -13.181 8.456 18.699 1.00 95.88 178 GLY A CA 1
ATOM 1392 C C . GLY A 1 178 ? -11.981 7.936 17.897 1.00 95.88 178 GLY A C 1
ATOM 1393 O O . GLY A 1 178 ? -11.220 8.719 17.327 1.00 95.88 178 GLY A O 1
ATOM 1394 N N . LYS A 1 179 ? -11.796 6.614 17.811 1.00 96.38 179 LYS A N 1
ATOM 1395 C CA . LYS A 1 179 ? -10.710 5.978 17.064 1.00 96.38 179 LYS A CA 1
ATOM 1396 C C . LYS A 1 179 ? -10.789 6.324 15.578 1.00 96.38 179 LYS A C 1
ATOM 1398 O O . LYS A 1 179 ? -11.842 6.218 14.957 1.00 96.38 179 LYS A O 1
ATOM 1403 N N . THR A 1 180 ? -9.653 6.630 14.957 1.00 97.81 180 THR A N 1
ATOM 1404 C CA . THR A 1 180 ? -9.600 6.829 13.503 1.00 97.81 180 THR A CA 1
ATOM 1405 C C . THR A 1 180 ? -9.912 5.534 12.755 1.00 97.81 180 THR A C 1
ATOM 1407 O O . THR A 1 180 ? -9.159 4.563 12.824 1.00 97.81 180 THR A O 1
ATOM 1410 N N . TRP A 1 181 ? -10.987 5.544 11.970 1.00 98.00 181 TRP A N 1
ATOM 1411 C CA . TRP A 1 181 ? -11.329 4.464 11.047 1.00 98.00 181 TRP A CA 1
ATOM 1412 C C . TRP A 1 181 ? -10.728 4.665 9.667 1.00 98.00 181 TRP A C 1
ATOM 1414 O O . TRP A 1 181 ? -10.300 3.695 9.051 1.00 98.00 181 TRP A O 1
ATOM 1424 N N . ASN A 1 182 ? -10.671 5.898 9.163 1.00 98.31 182 ASN A N 1
ATOM 1425 C CA . ASN A 1 182 ? -10.115 6.162 7.840 1.00 98.31 182 ASN A CA 1
ATOM 1426 C C . ASN A 1 182 ? -9.222 7.395 7.841 1.00 98.31 182 ASN A C 1
ATOM 1428 O O . ASN A 1 182 ? -9.686 8.506 8.081 1.00 98.31 182 ASN A O 1
ATOM 1432 N N . SER A 1 183 ? -7.954 7.223 7.482 1.00 97.62 183 SER A N 1
ATOM 1433 C CA . SER A 1 183 ? -7.059 8.335 7.179 1.00 97.62 183 SER A CA 1
ATOM 1434 C C . SER A 1 183 ? -7.489 9.042 5.892 1.00 97.62 183 SER A C 1
ATOM 1436 O O . SER A 1 183 ? -8.076 8.445 4.985 1.00 97.62 183 SER A O 1
ATOM 1438 N N . HIS A 1 184 ? -7.145 10.322 5.782 1.00 96.69 184 HIS A N 1
ATOM 1439 C CA . HIS A 1 184 ? -7.214 11.032 4.511 1.00 96.69 184 HIS A CA 1
ATOM 1440 C C . HIS A 1 184 ? -6.097 10.540 3.591 1.00 96.69 184 HIS A C 1
ATOM 1442 O O . HIS A 1 184 ? -4.948 10.448 4.020 1.00 96.69 184 HIS A O 1
ATOM 1448 N N . LEU A 1 185 ? -6.435 10.226 2.339 1.00 95.50 185 LEU A N 1
ATOM 1449 C CA . LEU A 1 185 ? -5.475 9.652 1.388 1.00 95.50 185 LEU A CA 1
ATOM 1450 C C . LEU A 1 185 ? -5.337 10.454 0.091 1.00 95.50 185 LEU A C 1
ATOM 1452 O O . LEU A 1 185 ? -4.262 10.443 -0.505 1.00 95.50 185 LEU A O 1
ATOM 1456 N N . ARG A 1 186 ? -6.389 11.153 -0.355 1.00 92.19 186 ARG A N 1
ATOM 1457 C CA . ARG A 1 186 ? -6.306 11.949 -1.587 1.00 92.19 186 ARG A CA 1
ATOM 1458 C C . ARG A 1 186 ? -5.434 13.194 -1.396 1.00 92.19 186 ARG A C 1
ATOM 1460 O O . ARG A 1 186 ? -5.638 13.942 -0.442 1.00 92.19 186 ARG A O 1
ATOM 1467 N N . GLN A 1 187 ? -4.521 13.421 -2.338 1.00 78.56 187 GLN A N 1
ATOM 1468 C CA . GLN A 1 187 ? -3.744 14.652 -2.492 1.00 78.56 187 GLN A CA 1
ATOM 1469 C C . GLN A 1 187 ? -4.445 15.599 -3.488 1.00 78.56 187 GLN A C 1
ATOM 1471 O O . GLN A 1 187 ? -5.067 15.138 -4.446 1.00 78.56 187 GLN A O 1
ATOM 1476 N N . GLY A 1 188 ? -4.358 16.916 -3.269 1.00 73.88 188 GLY A N 1
ATOM 1477 C CA . GLY A 1 188 ? -4.960 17.938 -4.141 1.00 73.88 188 GLY A CA 1
ATOM 1478 C C . GLY A 1 188 ? -6.385 18.353 -3.745 1.00 73.88 188 GLY A C 1
ATOM 1479 O O . GLY A 1 188 ? -6.726 18.390 -2.562 1.00 73.88 188 GLY A O 1
ATOM 1480 N N . ARG A 1 189 ? -7.227 18.700 -4.734 1.00 67.88 189 ARG A N 1
ATOM 1481 C CA . ARG A 1 189 ? -8.597 19.191 -4.492 1.00 67.88 189 ARG A CA 1
ATOM 1482 C C . ARG A 1 189 ? -9.485 18.100 -3.873 1.00 67.88 189 ARG A C 1
ATOM 1484 O O . ARG A 1 189 ? -9.725 17.044 -4.468 1.00 67.88 189 ARG A O 1
ATOM 1491 N N . GLY A 1 190 ? -10.005 18.401 -2.683 1.00 77.81 190 GLY A N 1
ATOM 1492 C CA . GLY A 1 190 ? -10.975 17.589 -1.949 1.00 77.81 190 GLY A CA 1
ATOM 1493 C C . GLY A 1 190 ? -10.349 16.455 -1.132 1.00 77.81 190 GLY A C 1
ATOM 1494 O O . GLY A 1 190 ? -10.036 15.380 -1.654 1.00 77.81 190 GLY A O 1
ATOM 1495 N N . ARG A 1 191 ? -10.259 16.663 0.186 1.00 86.50 191 ARG A N 1
ATOM 1496 C CA . ARG A 1 191 ? -9.865 15.637 1.161 1.00 86.50 191 ARG A CA 1
ATOM 1497 C C . ARG A 1 191 ? -10.840 14.459 1.084 1.00 86.50 191 ARG A C 1
ATOM 1499 O O . ARG A 1 191 ? -12.041 14.634 1.239 1.00 86.50 191 ARG A O 1
ATOM 1506 N N . THR A 1 192 ? -10.322 13.262 0.809 1.00 95.31 192 THR A N 1
ATOM 1507 C CA . THR A 1 192 ? -11.135 12.043 0.654 1.00 95.31 192 THR A CA 1
ATOM 1508 C C . THR A 1 192 ? -10.535 10.911 1.481 1.00 95.31 192 THR A C 1
ATOM 1510 O O . THR A 1 192 ? -9.308 10.767 1.559 1.00 95.31 192 THR A O 1
ATOM 1513 N N . LEU A 1 193 ? -11.403 10.131 2.122 1.00 97.50 193 LEU A N 1
ATOM 1514 C CA . LEU A 1 193 ? -11.020 9.070 3.048 1.00 97.50 193 LEU A CA 1
ATOM 1515 C C . LEU A 1 193 ? -10.502 7.834 2.303 1.00 97.50 193 LEU A C 1
ATOM 1517 O O . LEU A 1 193 ? -11.034 7.458 1.258 1.00 97.50 193 LEU A O 1
ATOM 1521 N N . ALA A 1 194 ? -9.508 7.151 2.873 1.00 97.81 194 ALA A N 1
ATOM 1522 C CA . ALA A 1 194 ? -8.930 5.930 2.307 1.00 97.81 194 ALA A CA 1
ATOM 1523 C C . ALA A 1 194 ? -9.998 4.859 2.003 1.00 97.81 194 ALA A C 1
ATOM 1525 O O . ALA A 1 194 ? -9.985 4.256 0.929 1.00 97.81 194 ALA A O 1
ATOM 1526 N N . GLY A 1 195 ? -10.978 4.679 2.895 1.00 97.12 195 GLY A N 1
ATOM 1527 C CA . GLY A 1 195 ? -12.094 3.755 2.691 1.00 97.12 195 GLY A CA 1
ATOM 1528 C C . GLY A 1 195 ? -12.968 4.091 1.479 1.00 97.12 195 GLY A C 1
ATOM 1529 O O . GLY A 1 195 ? -13.442 3.181 0.798 1.00 97.12 195 GLY A O 1
ATOM 1530 N N . GLN A 1 196 ? -13.155 5.368 1.142 1.00 96.88 196 GLN A N 1
ATOM 1531 C CA . GLN A 1 196 ? -13.908 5.775 -0.053 1.00 96.88 196 GLN A CA 1
ATOM 1532 C C . GLN A 1 196 ? -13.142 5.445 -1.342 1.00 96.88 196 GLN A C 1
ATOM 1534 O O . GLN A 1 196 ? -13.758 5.088 -2.341 1.00 96.88 196 GLN A O 1
ATOM 1539 N N . LEU A 1 197 ? -11.810 5.503 -1.295 1.00 97.19 197 LEU A N 1
ATOM 1540 C CA . LEU A 1 197 ? -10.920 5.325 -2.447 1.00 97.19 197 LEU A CA 1
ATOM 1541 C C . LEU A 1 197 ? -10.506 3.864 -2.688 1.00 97.19 197 LEU A C 1
ATOM 1543 O O . LEU A 1 197 ? -9.974 3.543 -3.752 1.00 97.19 197 LEU A O 1
ATOM 1547 N N . LEU A 1 198 ? -10.719 2.977 -1.709 1.00 98.06 198 LEU A N 1
ATOM 1548 C CA . LEU A 1 198 ? -10.337 1.568 -1.796 1.00 98.06 198 LEU A CA 1
ATOM 1549 C C . LEU A 1 198 ? -11.041 0.871 -2.969 1.00 98.06 198 LEU A C 1
ATOM 1551 O O . LEU A 1 198 ? -12.269 0.759 -3.005 1.00 98.06 198 LEU A O 1
ATOM 1555 N N . PHE A 1 199 ? -10.253 0.304 -3.877 1.00 97.94 199 PHE A N 1
ATOM 1556 C CA . PHE A 1 199 ? -10.749 -0.551 -4.945 1.00 97.94 199 PHE A CA 1
ATOM 1557 C C . PHE A 1 199 ? -10.818 -2.010 -4.488 1.00 97.94 199 PHE A C 1
ATOM 1559 O O . PHE A 1 199 ? -11.908 -2.579 -4.363 1.00 97.94 199 PHE A O 1
ATOM 1566 N N . ARG A 1 200 ? -9.655 -2.627 -4.244 1.00 97.94 200 ARG A N 1
ATOM 1567 C CA . ARG A 1 200 ? -9.515 -4.048 -3.893 1.00 97.94 200 ARG A CA 1
ATOM 1568 C C . ARG A 1 200 ? -8.255 -4.294 -3.074 1.00 97.94 200 ARG A C 1
ATOM 1570 O O . ARG A 1 200 ? -7.280 -3.563 -3.200 1.00 97.94 200 ARG A O 1
ATOM 1577 N N . PHE A 1 201 ? -8.278 -5.380 -2.316 1.00 98.50 201 PHE A N 1
ATOM 1578 C CA . PHE A 1 201 ? -7.086 -6.035 -1.802 1.00 98.50 201 PHE A CA 1
ATOM 1579 C C . PHE A 1 201 ? -6.610 -7.099 -2.793 1.00 98.50 201 PHE A C 1
ATOM 1581 O O . PHE A 1 201 ? -7.439 -7.749 -3.438 1.00 98.50 201 PHE A O 1
ATOM 1588 N N . GLY A 1 202 ? -5.303 -7.285 -2.915 1.00 97.94 202 GLY A N 1
ATOM 1589 C CA . GLY A 1 202 ? -4.687 -8.388 -3.647 1.00 97.94 202 GLY A CA 1
ATOM 1590 C C . GLY A 1 202 ? -3.715 -9.140 -2.754 1.00 97.94 202 GLY A C 1
ATOM 1591 O O . GLY A 1 202 ? -3.099 -8.523 -1.894 1.00 97.94 202 GLY A O 1
ATOM 1592 N N . GLN A 1 203 ? -3.583 -10.446 -2.964 1.00 97.12 203 GLN A N 1
ATOM 1593 C CA . GLN A 1 203 ? -2.781 -11.328 -2.121 1.00 97.12 203 GLN A CA 1
ATOM 1594 C C . GLN A 1 203 ? -1.591 -11.902 -2.915 1.00 97.12 203 GLN A C 1
ATOM 1596 O O . GLN A 1 203 ? -1.734 -12.954 -3.539 1.00 97.12 203 GLN A O 1
ATOM 1601 N N . PRO A 1 204 ? -0.419 -11.230 -2.931 1.00 96.94 204 PRO A N 1
ATOM 1602 C CA . PRO A 1 204 ? 0.765 -11.729 -3.636 1.00 96.94 204 PRO A CA 1
ATOM 1603 C C . PRO A 1 204 ? 1.357 -13.004 -3.029 1.00 96.94 204 PRO A C 1
ATOM 1605 O O . PRO A 1 204 ? 2.017 -13.762 -3.732 1.00 96.94 204 PRO A O 1
ATOM 1608 N N . LEU A 1 205 ? 1.124 -13.225 -1.733 1.00 93.75 205 LEU A N 1
ATOM 1609 C CA . LEU A 1 205 ? 1.546 -14.412 -0.996 1.00 93.75 205 LEU A CA 1
ATOM 1610 C C . LEU A 1 205 ? 0.287 -15.153 -0.497 1.00 93.75 205 LEU A C 1
ATOM 1612 O O . LEU A 1 205 ? -0.247 -14.805 0.561 1.00 93.75 205 LEU A O 1
ATOM 1616 N N . PRO A 1 206 ? -0.276 -16.091 -1.284 1.00 84.75 206 PRO A N 1
ATOM 1617 C CA . PRO A 1 206 ? -1.411 -16.897 -0.846 1.00 84.75 206 PRO A CA 1
ATOM 1618 C C . PRO A 1 206 ? -0.987 -17.854 0.280 1.00 84.75 206 PRO A C 1
ATOM 1620 O O . PRO A 1 206 ? 0.185 -18.235 0.342 1.00 84.75 206 PRO A O 1
ATOM 1623 N N . PRO A 1 207 ? -1.918 -18.248 1.170 1.00 79.75 207 PRO A N 1
ATOM 1624 C CA . PRO A 1 207 ? -1.611 -19.218 2.209 1.00 79.75 207 PRO A CA 1
ATOM 1625 C C . PRO A 1 207 ? -1.223 -20.570 1.577 1.00 79.75 207 PRO A C 1
ATOM 1627 O O . PRO A 1 207 ? -1.665 -20.860 0.463 1.00 79.75 207 PRO A O 1
ATOM 1630 N N . PRO A 1 208 ? -0.397 -21.366 2.276 1.00 80.69 208 PRO A N 1
ATOM 1631 C CA . PRO A 1 208 ? 0.015 -22.700 1.843 1.00 80.69 208 PRO A CA 1
ATOM 1632 C C . PRO A 1 208 ? -1.128 -23.717 1.882 1.00 80.69 208 PRO A C 1
ATOM 1634 O O . PRO A 1 208 ? -2.087 -23.514 2.666 1.00 80.69 208 PRO A O 1
#

Nearest PDB structures (foldseek):
  2egc-assembly1_A  TM=4.542E-01  e=2.986E-01  Homo sapiens
  7nzd-assembly1_AAA  TM=4.300E-01  e=7.821E-01  Homo sapiens
  2j05-assembly1_A  TM=3.445E-01  e=2.768E+00  Homo sapiens
  6ipy-assembly1_A  TM=4.040E-01  e=2.768E+00  Homo sapiens
  2yt6-assembly1_A  TM=4.059E-01  e=3.740E+00  Mus musculus

Radius of gyration: 26.29 Å; Cα contacts (8 Å, |Δi|>4): 388; chains: 1; bounding box: 41×116×41 Å

pLDDT: mean 89.79, std 15.21, range [39.38, 98.88]

Solvent-accessible surface area (backbone atoms only — not comparable to full-atom values): 11742 Å² total; per-residue (Å²): 136,82,90,79,90,82,90,82,89,78,89,80,77,81,79,75,75,76,74,75,82,65,70,64,60,59,56,51,50,41,45,52,51,51,50,53,34,47,48,40,23,51,52,42,48,60,72,40,50,70,34,58,67,37,60,56,87,90,48,77,43,51,71,37,26,51,28,39,49,42,52,16,30,49,69,50,72,43,82,51,69,42,82,89,43,54,87,76,52,67,44,44,18,31,55,35,25,37,55,75,70,68,39,60,70,34,77,78,66,79,51,60,64,19,35,43,34,23,28,48,32,41,65,81,88,71,80,84,60,85,78,43,73,43,58,40,38,28,36,26,64,41,66,47,96,89,43,37,32,34,28,39,33,35,58,95,68,25,21,42,78,46,34,24,12,69,82,49,26,88,37,51,47,37,92,85,80,64,46,76,25,19,34,76,56,32,54,76,90,65,86,36,39,33,30,68,32,53,62,34,28,35,34,90,75,69,84,118

Foldseek 3Di:
DDDDDDDDDDDDDPPPPPPDPPPPPVQVVLQVLLVVQLCQLLVLLVVQAFPLWRDDVPRGFPSFFLRSSQSSNVSSVFGQADVVLDDDDSQVRSVSSLVVVVFDKFLQDDAQQKKWFFFQLEDPVPPPDRPGGRPHIWGFHHADPQQKTWTWGRDPSGIHIWIAHLVPLQDQADPPPRHGHWDFRHDDPDTHTPSVGTDIITHSRDRD

Mean predicted aligned error: 8.0 Å

=== Feature glossary ===
Feature key, reading from the visual/contextual features back to the raw sequence:

Rendered structure images. Six rendered views show the 3D structure from the faces of a cube — i.e. along ±x, ±y, ±z. Rendering representation is drawn randomly per protein from cartoon (secondary-structure ribbons), sticks (backbone bonds), or molecular surface; coloring is either N→C rainbow (blue at the N-terminus through red at the C-terminus) or one color per chain.

Contact-map, Ramachandran, and PAE plots. The contact map is a binary N×N matrix image: pixel (i, j) is dark where Cα_i and Cα_j are within 8 Å and |i−j|>4. Because the |i−j|>4 filter removes local helical contacts, off-diagonal stripes parallel to the main diagonal indicate parallel β-sheets; stripes perpendicular to it indicate antiparallel β-sheets. The Ramachandran plot scatters every residue's (φ, ψ) pair against the sterically allowed regions. The PAE heatmap renders the predicted-aligned-error matrix.

InterPro / GO / CATH / organism. Database cross-references. InterPro integrates a dozen domain/family signature databases into unified e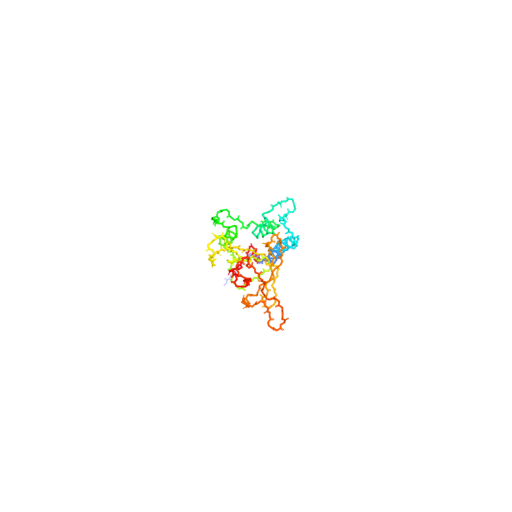ntries with residue-range hits. GO terms attach function/process/location labels with evidence codes. CATH codes position the fold in a four-level structural taxonomy. Organism is the NCBI-taxonomy species name.

Nearest PDB structures. The Foldseek neighbor list gives the closest experimentally determined structures in the PDB, ranked by structural alignment. TM-score near 1 means near-identical fold; near 0.3 means only rough topology match. This is how one finds what a novel AlphaFold prediction most resembles in the solved-structure universe.

Predicted aligned error. PAE(i, j) answers: if I align the predicted and true structures on residue i, how far off (in Å) do I expect residue j to be? A block-diagonal PAE matrix with low values on the blocks and high values off-diagonal is the signature of a multi-domain protein with confidently predicted domains but uncertain inter-domain orientation.

Solvent-accessible surface area. Accessible surface area quantifies burial. A residue with SASA near zero is packed into the hydrophobic core; one with SASA >100 Å² sits on the surface. Computed here via the Shrake–Rupley numerical algorithm with a 1.4 Å probe.

B-factor. B-factor (Debye–Waller factor) reflects atomic displacement in the crystal lattice. It is an experimental observable (units Å²), not a prediction; low values mean the atom is pinned down, high values mean it moves or is heterogeneous across the crystal.

pLDDT. For AlphaFold models, the B-factor field carries pLDDT — the model's own estimate of local accuracy on a 0–100 scale. Regions with pLDDT<50 should be treated as essentially unmodeled; they often correspond to intrinsically disordered segments.

Backbone torsions (φ/ψ). φ (phi) and ψ (psi) are the two rotatable backbone dihedrals per residue: φ is the C(i-1)–N–Cα–C torsion, ψ is the N–Cα–C–N(i+1) torsion, both in degrees on (−180°, 180°]. α-helical residues cluster near (−60°, −45°); β-strand residues near (−120°, +130°). A Ramachandran plot is simply a scatter of (φ, ψ) for every residue.

Radius of gyration, Cα contacts, bounding box. Radius of gyration (Rg) is the root-mean-square distance of Cα atoms from their centroid — a single number for overall size and compactness. A globular domain of N residues has Rg ≈ 2.2·N^0.38 Å; an extended or disordered chain has a much larger Rg. The Cα contact count is the number of residue pairs whose Cα atoms are within 8 Å and are more than four positions apart in sequence — a standard proxy for tertiary packing density. The bounding box is the smallest axis-aligned box enclosing all Cα atoms.

Secondary structure (3-state, P-SEA). Three-state secondary structure (P-SEA) collapses the eight DSSP classes into helix (a), strand (b), and coil (c). P-SEA assigns these from Cα geometry alone — distances and angles — without requiring backbone oxygens, so it works on any Cα trace.

Secondary structure (8-state, DSSP). DSSP 8-state secondary structure assigns each residue one of H (α-helix), G (3₁₀-helix), I (π-helix), E (extended β-strand), B (isolated β-bridge), T (hydrogen-bonded turn)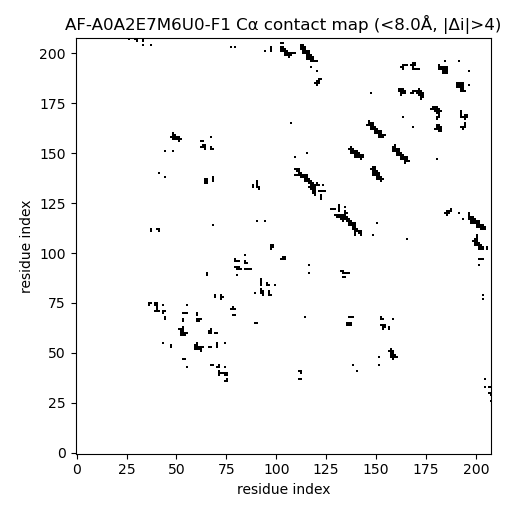, S (bend), or '-' (coil). The assignment is computed from backbone hydrogen-bond geometry via the Kabsch–Sander algorithm.

Foldseek 3Di. A 3Di character summarizes, for each residue, the relative orientation of the Cα frame of its nearest spatial neighbor. Because it encodes fold topology rather than chemistry, 3Di alignments detect remote structural similarity that sequence alignment misses.

mmCIF coordinates. The mmCIF block holds the 3D Cartesian coordinates of each backbone atom (N, Cα, C, O) in ångströms. mmCIF is the PDB's canonical archive format — a tagged-loop text representation of the atomic model.

Sequence. Sequence gives the chain of amino acids in standard one-letter code (A=alanine, C=cysteine, …, Y=tyrosine), read N→C. It is the only feature that is directly encoded by the gene; all structural features are derived from the folded form of this sequence.